Protein 4ESY (pdb70)

CATH classification: 3.10.580.10

Organism: Sphaerobacter thermophilus (strain ATCC 49802 / DSM 20745 / KCCM 41009 / NCIMB 13125 / S 6022) (NCBI:txid479434)

B-factor: mean 36.85, std 15.47, range [14.6, 132.2]

Sequence (319 aa):
RVAEQARRRAIARRAIRQVPIRDILTSPVVTVREDDTLDDAVAKKTLEHQIGCAPVVDQQNGHLVGIITESDFLRGSIPFWIYEASEEILSRAIPAPEVEHLFETGRKLTASSSAVTQPVVTAAPEDSVGSIADQQRRHGIHRIPVVQDGVPVGIVTRRDLLKLLLLERVAEQARRRAIARRAIRQVPIRDILTSPVVTVREDDTLDDAVAKTLEHQIGAPVVDQQNGHLVGIITESDFLRGSIPFWIYEASEEILSRAIPAPEVEHLFEETGRKKLTASSAVTQQPVVTAAPEDSVGSIADQQRRHGIHRIPVVQDGVPVGIVTRRDLLKLLLLE

Nearest PDB structures (foldseek):
  4esy-assembly1_B  TM=1.004E+00  e=4.180E-31  Sphaerobacter thermophilus DSM 20745
  4noc-assembly2_C-2  TM=7.364E-01  e=3.462E-08  Kribbella flavida DSM 17836
  4noc-assembly1_A  TM=7.375E-01  e=2.851E-08  Kribbella flavida DSM 17836
  4noc-assembly3_D-3  TM=7.021E-01  e=3.329E-07  Kribbella flavida DSM 17836
  4noc-assembly1_B  TM=7.002E-01  e=4.146E-06  Kribbella flavida DSM 17836

Radius of gyration: 21.39 Å; Cα contacts (8 Å, |Δi|>4): 520; chains: 2; bounding box: 60×55×55 Å

InterPro domains:
  IPR000644 CBS domain [PF00571] (315-367)
  IPR000644 CBS domain [PF00571] (403-456)
  IPR000644 CBS domain [PS51371] (319-379)
  IPR000644 CBS domain [PS51371] (406-462)
  IPR000644 CBS domain [SM00116] (322-370)
  IPR000644 CBS domain [SM00116] (409-456)
  IPR006015 Universal stress protein A family [PR01438] (154-172)
  IPR006015 Universal stress protein A family [PR01438] (243-255)
  IPR006015 Universal stress protein A family [PR01438] (261-283)
  IPR006016 UspA [PF00582] (14-145)
  IPR006016 UspA [PF00582] (157-283)
  IPR014729 Rossmann-like alpha/beta/alpha sandwich fold [G3DSA:3.40.50.620] (1-145)
  IPR014729 Rossmann-like alpha/beta/alpha sandwich fold [G3DSA:3.40.50.620] (155-294)
  IPR046342 CBS domain superfamily [G3DSA:3.10.580.10] (296-465)
  IPR046342 CBS domain superfamily [SSF54631] (302-457)
  IPR051257 Diverse Function CBS-Domain-Containing Protein [PTHR43080] (266-455)

Solvent-accessible surface area: 16596 Å² total

Foldseek 3Di:
DVVVVVVVVVLLVVQQAAFQLVLLPDFADAAEQAAFLLVVLVSVVVPDFKHFYDYPVAFGDAIDGQVLLCVLPARSCCSVCVVVCCVVDPDVVSVVSVVSSRVHGNNSGGHAPAAAERRRGLNVVLCCLVVPDFWHFYDDPRHTGDIDGPVSSVVRDDRD/DVVVVVVVVVLLVVQQAAFQLVLLPDFADAAEQAAFLLVVLVSVVVPDQHFYAYPVAFGDFDDGQVLLCVLPARSCCSVCVPVCCVVDPPVVSVVSVVSRRPHGNNSGGHAPDAAERRHGLNVVLVCLVVPDFKHFYDDPRHTGDIQGPVSSVVRDDRD

Structure (mmCIF, N/CA/C/O backbone):
data_4ESY
#
_entry.id   4ESY
#
_cell.length_a   51.090
_cell.length_b   74.118
_cell.length_c   50.981
_cell.angle_alpha   90.00
_cell.angle_beta   99.13
_cell.angle_gamma   90.00
#
_symmetry.space_group_name_H-M   'P 1 21 1'
#
loop_
_entity.id
_entity.type
_entity.pdbx_description
1 polymer 'CBS domain containing membrane protein'
2 polymer 'CBS domain containing membrane protein'
3 non-polymer 1,2-ETHANEDIOL
4 non-polymer 'CHLORIDE ION'
5 water water
#
loop_
_atom_site.group_PDB
_atom_site.id
_atom_site.type_symbol
_atom_site.label_atom_id
_atom_site.label_alt_id
_atom_site.label_comp_id
_atom_site.label_asym_id
_atom_site.label_entity_id
_atom_site.label_seq_id
_atom_site.pdbx_PDB_ins_code
_atom_site.Cartn_x
_atom_site.Cartn_y
_atom_site.Cartn_z
_atom_site.occupancy
_atom_site.B_iso_or_equiv
_atom_site.auth_seq_id
_atom_site.auth_comp_id
_atom_site.auth_asym_id
_atom_site.auth_atom_id
_atom_site.pdbx_PDB_model_num
ATOM 1 N N . ARG A 1 1 ? 31.569 52.692 12.852 1.00 98.45 296 ARG A N 1
ATOM 2 C CA . ARG A 1 1 ? 30.141 52.794 13.130 1.00 95.65 296 ARG A CA 1
ATOM 3 C C . ARG A 1 1 ? 29.488 51.421 13.119 1.00 89.38 296 ARG A C 1
ATOM 4 O O . ARG A 1 1 ? 28.667 51.101 13.985 1.00 84.11 296 ARG A O 1
ATOM 12 N N . VAL A 1 2 ? 29.844 50.620 12.118 1.00 89.39 297 VAL A N 1
ATOM 13 C CA . VAL A 1 2 ? 29.295 49.270 11.988 1.00 83.57 297 VAL A CA 1
ATOM 14 C C . VAL A 1 2 ? 29.822 48.373 13.113 1.00 77.23 297 VAL A C 1
ATOM 15 O O . VAL A 1 2 ? 29.065 47.587 13.708 1.00 72.88 297 VAL A O 1
ATOM 19 N N . ALA A 1 3 ? 31.117 48.521 13.407 1.00 75.74 298 ALA A N 1
ATOM 20 C CA . ALA A 1 3 ? 31.807 47.715 14.405 1.00 69.77 298 ALA A CA 1
ATOM 21 C C . ALA A 1 3 ? 31.278 48.059 15.786 1.00 64.02 298 ALA A C 1
ATOM 22 O O . ALA A 1 3 ? 31.107 47.174 16.635 1.00 57.74 298 ALA A O 1
ATOM 24 N N . GLU A 1 4 ? 31.020 49.350 16.002 1.00 64.49 299 GLU A N 1
ATOM 25 C CA . GLU A 1 4 ? 30.410 49.785 17.244 1.00 63.94 299 GLU A CA 1
ATOM 26 C C . GLU A 1 4 ? 29.064 49.104 17.453 1.00 58.67 299 GLU A C 1
ATOM 27 O O . GLU A 1 4 ? 28.764 48.658 18.558 1.00 54.64 299 GLU A O 1
ATOM 33 N N . GLN A 1 5 ? 28.263 49.017 16.393 1.00 59.87 300 GLN A N 1
ATOM 34 C CA . GLN A 1 5 ? 26.990 48.290 16.461 1.00 59.17 300 GLN A CA 1
ATOM 35 C C . GLN A 1 5 ? 27.133 46.797 16.764 1.00 50.55 300 GLN A C 1
ATOM 36 O O . GLN A 1 5 ? 26.388 46.258 17.581 1.00 46.37 300 GLN A O 1
ATOM 42 N N . ALA A 1 6 ? 28.074 46.138 16.098 1.00 46.73 301 ALA A N 1
ATOM 43 C CA . ALA A 1 6 ? 28.342 44.741 16.402 1.00 42.23 301 ALA A CA 1
ATOM 44 C C . ALA A 1 6 ? 28.739 44.576 17.863 1.00 38.64 301 ALA A C 1
ATOM 45 O O . ALA A 1 6 ? 28.361 43.618 18.518 1.00 35.48 301 ALA A O 1
ATOM 47 N N . ARG A 1 7 ? 29.504 45.534 18.361 1.00 39.62 302 ARG A N 1
ATOM 48 C CA . ARG A 1 7 ? 29.972 45.530 19.732 1.00 41.00 302 ARG A CA 1
ATOM 49 C C . ARG A 1 7 ? 28.785 45.628 20.707 1.00 37.66 302 ARG A C 1
ATOM 50 O O . ARG A 1 7 ? 28.702 44.884 21.696 1.00 33.24 302 ARG A O 1
ATOM 58 N N . ARG A 1 8 ? 27.859 46.529 20.391 1.00 38.85 303 ARG A N 1
ATOM 59 C CA . ARG A 1 8 ? 26.673 46.776 21.208 1.00 39.48 303 ARG A CA 1
ATOM 60 C C . ARG A 1 8 ? 25.711 45.585 21.171 1.00 36.45 303 ARG A C 1
ATOM 61 O O . ARG A 1 8 ? 25.063 45.247 22.168 1.00 32.79 303 ARG A O 1
ATOM 69 N N . ARG A 1 9 ? 25.643 44.958 20.006 1.00 36.36 304 ARG A N 1
ATOM 70 C CA . ARG A 1 9 ? 24.774 43.823 19.799 1.00 35.42 304 ARG A CA 1
ATOM 71 C C . ARG A 1 9 ? 25.238 42.668 20.682 1.00 34.91 304 ARG A C 1
ATOM 72 O O . ARG A 1 9 ? 24.420 42.027 21.361 1.00 33.38 304 ARG A O 1
ATOM 80 N N . ALA A 1 10 ? 26.545 42.404 20.684 1.00 33.55 305 ALA A N 1
ATOM 81 C CA . ALA A 1 10 ? 27.076 41.297 21.483 1.00 31.96 305 ALA A CA 1
ATOM 82 C C . ALA A 1 10 ? 26.884 41.511 22.995 1.00 29.82 305 ALA A C 1
ATOM 83 O O . ALA A 1 10 ? 26.509 40.583 23.711 1.00 28.14 305 ALA A O 1
ATOM 85 N N . ILE A 1 11 ? 27.123 42.728 23.483 1.00 29.29 306 ILE A N 1
ATOM 86 C CA . ILE A 1 11 ? 26.846 43.052 24.885 1.00 27.17 306 ILE A CA 1
ATOM 87 C C . ILE A 1 11 ? 25.363 42.833 25.227 1.00 27.62 306 ILE A C 1
ATOM 88 O O . ILE A 1 11 ? 25.041 42.209 26.223 1.00 25.32 306 ILE A O 1
ATOM 93 N N . ALA A 1 12 ? 24.458 43.333 24.389 1.00 28.61 307 ALA A N 1
ATOM 94 C CA . ALA A 1 12 ? 23.027 43.168 24.652 1.00 26.76 307 ALA A CA 1
ATOM 95 C C . ALA A 1 12 ? 22.629 41.698 24.714 1.00 25.58 307 ALA A C 1
ATOM 96 O O . ALA A 1 12 ? 21.844 41.302 25.584 1.00 24.36 307 ALA A O 1
ATOM 98 N N A ARG A 1 13 ? 23.164 40.890 23.804 0.55 25.24 308 ARG A N 1
ATOM 99 N N B ARG A 1 13 ? 23.171 40.887 23.807 0.45 25.26 308 ARG A N 1
ATOM 100 C CA A ARG A 1 13 ? 22.851 39.465 23.810 0.55 24.97 308 ARG A CA 1
ATOM 101 C CA B ARG A 1 13 ? 22.848 39.461 23.803 0.45 24.76 308 ARG A CA 1
ATOM 102 C C A ARG A 1 13 ? 23.386 38.755 25.047 0.55 24.16 308 ARG A C 1
ATOM 103 C C B ARG A 1 13 ? 23.392 38.741 25.037 0.45 24.18 308 ARG A C 1
ATOM 104 O O A ARG A 1 13 ? 22.700 37.925 25.635 0.55 23.75 308 ARG A O 1
ATOM 105 O O B ARG A 1 13 ? 22.713 37.899 25.618 0.45 23.74 308 ARG A O 1
ATOM 120 N N . ALA A 1 14 ? 24.619 39.069 25.415 1.00 25.53 309 ALA A N 1
ATOM 121 C CA . ALA A 1 14 ? 25.235 38.554 26.632 1.00 27.81 309 ALA A CA 1
ATOM 122 C C . ALA A 1 14 ? 24.399 38.873 27.872 1.00 27.23 309 ALA A C 1
ATOM 123 O O . ALA A 1 14 ? 24.207 38.040 28.771 1.00 25.58 309 ALA A O 1
ATOM 125 N N . ILE A 1 15 ? 23.884 40.090 27.908 1.00 26.59 310 ILE A N 1
ATOM 126 C CA . ILE A 1 15 ? 23.111 40.515 29.060 1.00 24.48 310 ILE A CA 1
ATOM 127 C C . ILE A 1 15 ? 21.799 39.744 29.136 1.00 23.90 310 ILE A C 1
ATOM 128 O O . ILE A 1 15 ? 21.413 39.353 30.211 1.00 24.10 310 ILE A O 1
ATOM 133 N N . ARG A 1 16 ? 21.148 39.467 27.999 1.00 24.87 311 ARG A N 1
ATOM 134 C CA . ARG A 1 16 ? 19.918 38.684 28.041 1.00 26.63 311 ARG A CA 1
ATOM 135 C C . ARG A 1 16 ? 20.153 37.239 28.518 1.00 27.44 311 ARG A C 1
ATOM 136 O O . ARG A 1 16 ? 19.213 36.589 28.991 1.00 29.32 311 ARG A O 1
ATOM 144 N N . GLN A 1 17 ? 21.382 36.734 28.392 1.00 30.21 312 GLN A N 1
ATOM 145 C CA . GLN A 1 17 ? 21.637 35.346 28.786 1.00 30.46 312 GLN A CA 1
ATOM 146 C C . GLN A 1 17 ? 22.067 35.199 30.228 1.00 28.42 312 GLN A C 1
ATOM 147 O O . GLN A 1 17 ? 22.294 34.102 30.683 1.00 28.43 312 GLN A O 1
ATOM 153 N N . VAL A 1 18 ? 22.178 36.305 30.951 1.00 28.29 313 VAL A N 1
ATOM 154 C CA . VAL A 1 18 ? 22.522 36.232 32.372 1.00 27.78 313 VAL A CA 1
ATOM 155 C C . VAL A 1 18 ? 21.398 35.512 33.152 1.00 25.93 313 VAL A C 1
ATOM 156 O O . VAL A 1 18 ? 20.215 35.816 32.977 1.00 26.01 313 VAL A O 1
ATOM 160 N N . PRO A 1 19 ? 21.757 34.526 33.976 1.00 26.30 314 PRO A N 1
ATOM 161 C CA . PRO A 1 19 ? 20.677 33.874 34.719 1.00 26.85 314 PRO A CA 1
ATOM 162 C C . PRO A 1 19 ? 20.149 34.783 35.830 1.00 26.52 314 PRO A C 1
ATOM 163 O O . PRO A 1 19 ? 20.899 35.542 36.463 1.00 27.07 314 PRO A O 1
ATOM 167 N N . ILE A 1 20 ? 18.847 34.713 36.051 1.00 30.03 315 ILE A N 1
ATOM 168 C CA . ILE A 1 20 ? 18.201 35.511 37.096 1.00 31.78 315 ILE A CA 1
ATOM 169 C C . ILE A 1 20 ? 18.898 35.451 38.441 1.00 28.50 315 ILE A C 1
ATOM 170 O O . ILE A 1 20 ? 19.079 36.474 39.101 1.00 28.84 315 ILE A O 1
ATOM 175 N N . ARG A 1 21 ? 19.292 34.265 38.860 1.00 25.89 316 ARG A N 1
ATOM 176 C CA . ARG A 1 21 ? 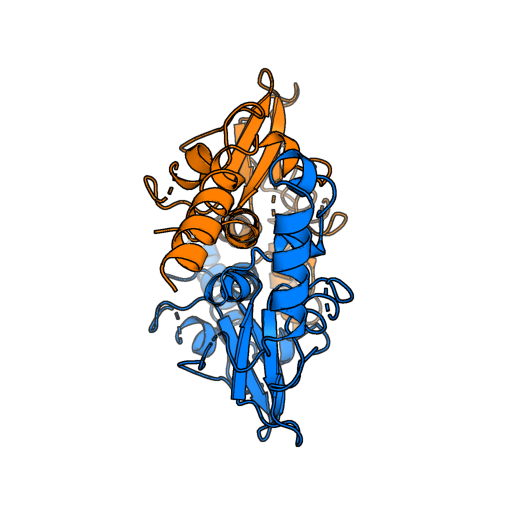19.933 34.151 40.169 1.00 30.14 316 ARG A CA 1
ATOM 177 C C . ARG A 1 21 ? 21.118 35.113 40.344 1.00 29.84 316 ARG A C 1
ATOM 178 O O . ARG A 1 21 ? 21.396 35.567 41.462 1.00 30.13 316 ARG A O 1
ATOM 186 N N . ASP A 1 22 ? 21.795 35.458 39.245 1.00 26.95 317 ASP A N 1
ATOM 187 C CA . ASP A 1 22 ? 22.921 36.409 39.320 1.00 30.96 317 ASP A CA 1
ATOM 188 C C . ASP A 1 22 ? 22.489 37.841 39.678 1.00 29.12 317 ASP A C 1
ATOM 189 O O . ASP A 1 22 ? 23.280 38.630 40.171 1.00 28.72 317 ASP A O 1
ATOM 194 N N . ILE A 1 23 ? 21.239 38.197 39.404 1.00 27.78 318 ILE A N 1
ATOM 195 C CA . ILE A 1 23 ? 20.814 39.540 39.727 1.00 30.42 318 ILE A CA 1
ATOM 196 C C . ILE A 1 23 ? 20.092 39.622 41.072 1.00 30.90 318 ILE A C 1
ATOM 197 O O . ILE A 1 23 ? 19.790 40.724 41.550 1.00 31.49 318 ILE A O 1
ATOM 202 N N . LEU A 1 24 ? 19.859 38.470 41.696 1.00 29.68 319 LEU A N 1
ATOM 203 C CA . LEU A 1 24 ? 19.266 38.455 43.051 1.00 35.28 319 LEU A CA 1
ATOM 204 C C . LEU A 1 24 ? 20.336 38.662 44.100 1.00 40.53 319 LEU A C 1
ATOM 205 O O . LEU A 1 24 ? 20.788 37.700 44.719 1.00 45.58 319 LEU A O 1
ATOM 210 N N . THR A 1 25 ? 20.752 39.905 44.290 1.00 41.99 320 THR A N 1
ATOM 211 C CA . THR A 1 25 ? 21.903 40.206 45.142 1.00 47.58 320 THR A CA 1
ATOM 212 C C . THR A 1 25 ? 21.491 40.727 46.519 1.00 49.61 320 THR A C 1
ATOM 213 O O . THR A 1 25 ? 22.342 41.098 47.336 1.00 50.60 320 THR A O 1
ATOM 217 N N . SER A 1 26 ? 20.187 40.774 46.767 1.00 48.38 321 SER A N 1
ATOM 218 C CA . SER A 1 26 ? 19.718 41.070 48.106 1.00 51.86 321 SER A CA 1
ATOM 219 C C . SER A 1 26 ? 19.111 39.811 48.712 1.00 46.97 321 SER A C 1
ATOM 220 O O . SER A 1 26 ? 18.605 38.946 47.980 1.00 43.43 321 SER A O 1
ATOM 223 N N . PRO A 1 27 ? 19.172 39.708 50.056 1.00 43.72 322 PRO A N 1
ATOM 224 C CA . PRO A 1 27 ? 18.564 38.637 50.848 1.00 40.79 322 PRO A CA 1
ATOM 225 C C . PRO A 1 27 ? 17.038 38.732 50.780 1.00 36.68 322 PRO A C 1
ATOM 226 O O . PRO A 1 27 ? 16.491 39.826 50.757 1.00 33.90 322 PRO A O 1
ATOM 230 N N . VAL A 1 28 ? 16.342 37.607 50.723 1.00 34.54 323 VAL A N 1
ATOM 231 C CA . VAL A 1 28 ? 14.914 37.722 50.533 1.00 30.23 323 VAL A CA 1
ATOM 232 C C . VAL A 1 28 ? 14.262 37.910 51.909 1.00 28.44 323 VAL A C 1
ATOM 233 O O . VAL A 1 28 ? 14.635 37.265 52.888 1.00 29.81 323 VAL A O 1
ATOM 237 N N . VAL A 1 29 ? 13.332 38.840 51.988 1.00 23.74 324 VAL A N 1
ATOM 238 C CA . VAL A 1 29 ? 12.584 39.052 53.204 1.00 26.00 324 VAL A CA 1
ATOM 239 C C . VAL A 1 29 ? 11.120 38.757 52.897 1.00 25.28 324 VAL A C 1
ATOM 240 O O . VAL A 1 29 ? 10.545 39.373 52.016 1.00 29.68 324 VAL A O 1
ATOM 244 N N . THR A 1 30 ? 10.522 37.814 53.595 1.00 22.92 325 THR A N 1
ATOM 245 C CA . THR A 1 30 ? 9.118 37.513 53.349 1.00 24.66 325 THR A CA 1
ATOM 246 C C . THR A 1 30 ? 8.249 37.898 54.561 1.00 26.98 325 THR A C 1
ATOM 247 O O . THR A 1 30 ? 8.776 38.169 55.644 1.00 26.17 325 THR A O 1
ATOM 251 N N . VAL A 1 31 ? 6.929 37.933 54.359 1.00 20.14 326 VAL A N 1
ATOM 252 C CA . VAL A 1 31 ? 5.985 38.081 55.442 1.00 20.15 326 VAL A CA 1
ATOM 253 C C . VAL A 1 31 ? 4.969 36.936 55.378 1.00 21.64 326 VAL A C 1
ATOM 254 O O . VAL A 1 31 ? 4.784 36.322 54.303 1.00 20.13 326 VAL A O 1
ATOM 258 N N . ARG A 1 32 ? 4.330 36.633 56.517 1.00 20.16 327 ARG A N 1
ATOM 259 C CA . ARG A 1 32 ? 3.331 35.568 56.579 1.00 20.50 327 ARG A CA 1
ATOM 260 C C . ARG A 1 32 ? 1.974 36.137 56.217 1.00 21.73 327 ARG A C 1
ATOM 261 O O . ARG A 1 32 ? 1.661 37.284 56.571 1.00 22.58 327 ARG A O 1
ATOM 269 N N . GLU A 1 33 ? 1.139 35.332 55.554 1.00 21.31 328 GLU A N 1
ATOM 270 C CA . GLU A 1 33 ? -0.202 35.784 55.183 1.00 22.98 328 GLU A CA 1
ATOM 271 C C . GLU A 1 33 ? -1.034 36.201 56.389 1.00 24.92 328 GLU A C 1
ATOM 272 O O . GLU A 1 33 ? -1.904 37.055 56.266 1.00 22.57 328 GLU A O 1
ATOM 278 N N . ASP A 1 34 ? -0.751 35.617 57.548 1.00 23.18 329 ASP A N 1
ATOM 279 C CA . ASP A 1 34 ? -1.452 36.006 58.777 1.00 26.42 329 ASP A CA 1
ATOM 280 C C . ASP A 1 34 ? -0.828 37.165 59.549 1.00 25.71 329 ASP A C 1
ATOM 281 O O . ASP A 1 34 ? -1.336 37.509 60.597 1.00 25.79 329 ASP A O 1
ATOM 286 N N . ASP A 1 35 ? 0.270 37.753 59.076 1.00 25.57 330 ASP A N 1
ATOM 287 C CA . ASP A 1 35 ? 0.881 38.884 59.790 1.00 20.78 330 ASP A CA 1
ATOM 288 C C . ASP A 1 35 ? -0.089 40.046 59.687 1.00 22.42 330 ASP A C 1
ATOM 289 O O . ASP A 1 35 ? -0.686 40.250 58.629 1.00 22.25 330 ASP A O 1
ATOM 294 N N . THR A 1 36 ? -0.216 40.830 60.754 1.00 21.80 331 THR A N 1
ATOM 295 C CA . THR A 1 36 ? -1.054 42.032 60.701 1.00 22.84 331 THR A CA 1
ATOM 296 C C . THR A 1 36 ? -0.337 43.111 59.880 1.00 23.60 331 THR A C 1
ATOM 297 O O . THR A 1 36 ? 0.891 43.075 59.721 1.00 23.30 331 THR A O 1
ATOM 301 N N . LEU A 1 37 ? -1.090 44.063 59.341 1.00 22.60 332 LEU A N 1
ATOM 302 C CA . LEU A 1 37 ? -0.502 45.058 58.427 1.00 23.33 332 LEU A CA 1
ATOM 303 C C . LEU A 1 37 ? 0.499 45.885 59.190 1.00 26.46 332 LEU A C 1
ATOM 304 O O . LEU A 1 37 ? 1.467 46.378 58.649 1.00 24.99 332 LEU A O 1
ATOM 309 N N A ASP A 1 38 ? 0.250 46.023 60.482 0.60 27.98 333 ASP A N 1
ATOM 310 N N B ASP A 1 38 ? 0.265 46.005 60.486 0.40 27.90 333 ASP A N 1
ATOM 311 C CA A ASP A 1 38 ? 1.155 46.728 61.365 0.60 28.35 333 ASP A CA 1
ATOM 312 C CA B ASP A 1 38 ? 1.155 46.739 61.363 0.40 28.60 333 ASP A CA 1
ATOM 313 C C A ASP A 1 38 ? 2.537 46.050 61.334 0.60 26.98 333 ASP A C 1
ATOM 314 C C B ASP A 1 38 ? 2.538 46.058 61.461 0.40 26.80 333 ASP A C 1
ATOM 315 O O A ASP A 1 38 ? 3.573 46.715 61.122 0.60 26.77 333 ASP A O 1
ATOM 316 O O B ASP A 1 38 ? 3.580 46.733 61.450 0.40 27.08 333 ASP A O 1
ATOM 325 N N . ALA A 1 39 ? 2.543 44.724 61.500 1.00 23.27 334 ALA A N 1
ATOM 326 C CA . ALA A 1 39 ? 3.774 43.945 61.488 1.00 22.50 334 ALA A CA 1
ATOM 327 C C . ALA A 1 39 ? 4.468 43.985 60.112 1.00 21.23 334 ALA A C 1
ATOM 328 O O . ALA A 1 39 ? 5.693 44.056 60.012 1.00 19.43 334 ALA A O 1
ATOM 330 N N . VAL A 1 40 ? 3.682 43.882 59.063 1.00 20.14 335 VAL A N 1
ATOM 331 C CA . VAL A 1 40 ? 4.236 43.972 57.718 1.00 19.88 335 VAL A CA 1
ATOM 332 C C . VAL A 1 40 ? 4.970 45.341 57.531 1.00 19.92 335 VAL A C 1
ATOM 333 O O . VAL A 1 40 ? 6.082 45.378 57.014 1.00 22.42 335 VAL A O 1
ATOM 337 N N . ALA A 1 41 ? 4.323 46.431 57.921 1.00 20.97 336 ALA A N 1
ATOM 338 C CA . ALA A 1 41 ? 4.928 47.766 57.770 1.00 25.55 336 ALA A CA 1
ATOM 339 C C . ALA A 1 41 ? 6.245 47.847 58.531 1.00 25.75 336 ALA A C 1
ATOM 340 O O . ALA A 1 41 ? 7.212 48.356 58.014 1.00 23.61 336 ALA A O 1
ATOM 342 N N A LYS A 1 42 ? 6.259 47.308 59.743 0.44 26.40 337 LYS A N 1
ATOM 343 N N B LYS A 1 42 ? 6.263 47.335 59.760 0.56 26.38 337 LYS A N 1
ATOM 344 C CA A LYS A 1 42 ? 7.452 47.290 60.574 0.44 27.88 337 LYS A CA 1
ATOM 345 C CA B LYS A 1 42 ? 7.476 47.282 60.566 0.56 27.93 337 LYS A CA 1
ATOM 346 C C A LYS A 1 42 ? 8.575 46.507 59.895 0.44 27.20 337 LYS A C 1
ATOM 347 C C B LYS A 1 42 ? 8.580 46.523 59.852 0.56 27.23 337 LYS A C 1
ATOM 348 O O A LYS A 1 42 ? 9.725 46.934 59.898 0.44 28.41 337 LYS A O 1
ATOM 349 O O B LYS A 1 42 ? 9.721 46.975 59.797 0.56 28.45 337 LYS A O 1
ATOM 360 N N . THR A 1 43 ? 8.226 45.367 59.304 1.00 25.68 338 THR A N 1
ATOM 361 C CA . THR A 1 43 ? 9.181 44.527 58.591 1.00 24.06 338 THR A CA 1
ATOM 362 C C . THR A 1 43 ? 9.730 45.267 57.368 1.00 23.95 338 THR A C 1
ATOM 363 O O . THR A 1 43 ? 10.955 45.327 57.155 1.00 24.27 338 THR A O 1
ATOM 375 N N . LEU A 1 45 ? 9.762 48.551 56.702 1.00 26.66 340 LEU A N 1
ATOM 376 C CA . LEU A 1 45 ? 10.524 49.717 57.092 1.00 30.71 340 LEU A CA 1
ATOM 377 C C . LEU A 1 45 ? 11.875 49.313 57.673 1.00 36.15 340 LEU A C 1
ATOM 378 O O . LEU A 1 45 ? 12.885 49.938 57.362 1.00 38.85 340 LEU A O 1
ATOM 383 N N . GLU A 1 46 ? 11.893 48.256 58.483 1.00 36.37 341 GLU A N 1
ATOM 384 C CA . GLU A 1 46 ? 13.133 47.773 59.108 1.00 43.59 341 GLU A CA 1
ATOM 385 C C . GLU A 1 46 ? 14.145 47.248 58.095 1.00 41.02 341 GLU A C 1
ATOM 386 O O . GLU A 1 46 ? 15.350 47.385 58.294 1.00 43.02 341 GLU A O 1
ATOM 392 N N . HIS A 1 47 ? 13.668 46.661 57.003 1.00 35.82 342 HIS A N 1
ATOM 393 C CA . HIS A 1 47 ? 14.577 46.189 55.952 1.00 36.20 342 HIS A CA 1
ATOM 394 C C . HIS A 1 47 ? 14.686 47.108 54.747 1.00 36.00 342 HIS A C 1
ATOM 395 O O . HIS A 1 47 ? 15.337 46.778 53.765 1.00 33.42 342 HIS A O 1
ATOM 402 N N . GLN A 1 48 ? 14.023 48.252 54.825 1.00 33.46 343 GLN A N 1
ATOM 403 C CA . GLN A 1 48 ? 13.996 49.221 53.737 1.00 35.19 343 GLN A CA 1
ATOM 404 C C . GLN A 1 48 ? 13.523 48.675 52.395 1.00 34.15 343 GLN A C 1
ATOM 405 O O . GLN A 1 48 ? 14.135 48.952 51.376 1.00 35.37 343 GLN A O 1
ATOM 411 N N . ILE A 1 49 ? 12.410 47.945 52.386 1.00 32.30 344 ILE A N 1
ATOM 412 C CA . ILE A 1 49 ? 11.874 47.413 51.138 1.00 34.19 344 ILE A CA 1
ATOM 413 C C . ILE A 1 49 ? 10.430 47.864 50.964 1.00 32.42 344 ILE A C 1
ATOM 414 O O . ILE A 1 49 ? 9.740 48.119 51.946 1.00 34.79 344 ILE A O 1
ATOM 419 N N . GLY A 1 50 ? 9.980 47.941 49.717 1.00 29.49 345 GLY A N 1
ATOM 420 C CA . GLY A 1 50 ? 8.648 48.408 49.396 1.00 28.99 345 GLY A CA 1
ATOM 421 C C . GLY A 1 50 ? 7.706 47.296 48.938 1.00 28.08 345 GLY A C 1
ATOM 422 O O . GLY A 1 50 ? 6.519 47.548 48.757 1.00 26.44 345 GLY A O 1
ATOM 423 N N . CYS A 1 51 ? 8.230 46.077 48.756 1.00 23.61 346 CYS A N 1
ATOM 424 C CA . CYS A 1 51 ? 7.378 44.931 48.445 1.00 24.34 346 CYS A CA 1
ATOM 425 C C . CYS A 1 51 ? 7.980 43.670 49.063 1.00 25.19 346 CYS A C 1
ATOM 426 O O . CYS A 1 51 ? 9.168 43.649 49.378 1.00 24.71 346 CYS A O 1
ATOM 429 N N . ALA A 1 52 ? 7.166 42.639 49.248 1.00 21.93 347 ALA A N 1
ATOM 430 C CA . ALA A 1 52 ? 7.660 41.388 49.820 1.00 21.89 347 ALA A CA 1
ATOM 431 C C . ALA A 1 52 ? 6.774 40.224 49.388 1.00 22.05 347 ALA A C 1
ATOM 432 O O . ALA A 1 52 ? 5.574 40.391 49.200 1.00 20.79 347 ALA A O 1
ATOM 434 N N . PRO A 1 53 ? 7.375 39.041 49.251 1.00 21.46 348 PRO A N 1
ATOM 435 C CA . PRO A 1 53 ? 6.566 37.838 49.019 1.00 18.45 348 PRO A CA 1
ATOM 436 C C . PRO A 1 53 ? 5.778 37.567 50.287 1.00 19.74 348 PRO A C 1
ATOM 437 O O . PRO A 1 53 ? 6.301 37.807 51.382 1.00 19.28 348 PRO A O 1
ATOM 441 N N . VAL A 1 54 ? 4.539 37.101 50.134 1.00 17.30 349 VAL A N 1
ATOM 442 C CA . VAL A 1 54 ? 3.732 36.635 51.232 1.00 17.31 349 VAL A CA 1
ATOM 443 C C . VAL A 1 54 ? 3.736 35.080 51.202 1.00 18.87 349 VAL A C 1
ATOM 444 O O . VAL A 1 54 ? 3.514 34.476 50.145 1.00 21.28 349 VAL A O 1
ATOM 448 N N . VAL A 1 55 ? 4.046 34.437 52.323 1.00 17.02 350 VAL A N 1
ATOM 449 C CA . VAL A 1 55 ? 4.088 32.975 52.335 1.00 23.57 350 VAL A CA 1
ATOM 450 C C . VAL A 1 55 ? 3.076 32.429 53.341 1.00 24.62 350 VAL A C 1
ATOM 451 O O . VAL A 1 55 ? 2.641 33.164 54.242 1.00 21.09 350 VAL A O 1
ATOM 455 N N . ASP A 1 56 ? 2.671 31.171 53.160 1.00 20.57 351 ASP A N 1
ATOM 456 C CA . ASP A 1 56 ? 1.916 30.481 54.185 1.00 22.21 351 ASP A CA 1
ATOM 457 C C . ASP A 1 56 ? 2.815 30.017 55.357 1.00 25.26 351 ASP A C 1
ATOM 458 O O . ASP A 1 56 ? 4.048 30.279 55.376 1.00 20.60 351 ASP A O 1
ATOM 463 N N A GLN A 1 57 ? 2.219 29.343 56.333 0.56 27.50 352 GLN A N 1
ATOM 464 N N B GLN A 1 57 ? 2.200 29.300 56.296 0.44 27.61 352 GLN A N 1
ATOM 465 C CA A GLN A 1 57 ? 2.983 28.969 57.524 0.56 29.39 352 GLN A CA 1
ATOM 466 C CA B GLN A 1 57 ? 2.863 28.877 57.531 0.44 29.59 352 GLN A CA 1
ATOM 467 C C A GLN A 1 57 ? 4.173 28.064 57.196 0.56 28.77 352 GLN A C 1
ATOM 468 C C B GLN A 1 57 ? 4.019 27.901 57.306 0.44 29.28 352 GLN A C 1
ATOM 469 O O A GLN A 1 57 ? 5.194 28.106 57.873 0.56 31.08 352 GLN A O 1
ATOM 470 O O B GLN A 1 57 ? 4.839 27.695 58.197 0.44 31.06 352 GLN A O 1
ATOM 481 N N . ASN A 1 58 ? 4.070 27.291 56.129 1.00 26.45 353 ASN A N 1
ATOM 482 C CA . ASN A 1 58 ? 5.174 26.401 55.765 1.00 28.49 353 ASN A CA 1
ATOM 483 C C . ASN A 1 58 ? 6.131 26.969 54.700 1.00 26.20 353 ASN A C 1
ATOM 484 O O . ASN A 1 58 ? 6.958 26.258 54.151 1.00 27.65 353 ASN A O 1
ATOM 489 N N . GLY A 1 59 ? 6.010 28.257 54.418 1.00 22.94 354 GLY A N 1
ATOM 490 C CA . GLY A 1 59 ? 7.004 28.917 53.596 1.00 24.29 354 GLY A CA 1
ATOM 491 C C . GLY A 1 59 ? 6.715 28.943 52.108 1.00 24.87 354 GLY A C 1
ATOM 492 O O . GLY A 1 59 ? 7.535 29.412 51.355 1.00 23.36 354 GLY A O 1
ATOM 493 N N . HIS A 1 60 ? 5.556 28.463 51.674 1.00 20.92 355 HIS A N 1
ATOM 494 C CA . HIS A 1 60 ? 5.225 28.515 50.252 1.00 25.29 355 HIS A CA 1
ATOM 495 C C . HIS A 1 60 ? 4.639 29.857 49.869 1.00 24.52 355 HIS A C 1
ATOM 496 O O . HIS A 1 60 ? 3.862 30.426 50.627 1.00 24.78 355 HIS A O 1
ATOM 503 N N . LEU A 1 61 ? 4.946 30.312 48.665 1.00 21.03 356 LEU A N 1
ATOM 504 C CA . LEU A 1 61 ? 4.480 31.612 48.176 1.00 21.60 356 LEU A CA 1
ATOM 505 C C . LEU A 1 61 ? 2.962 31.609 48.003 1.00 21.01 356 LEU A C 1
ATOM 506 O O . LEU A 1 61 ? 2.424 30.696 47.417 1.00 20.69 356 LEU A O 1
ATOM 511 N N . VAL A 1 62 ? 2.267 32.613 48.514 1.00 19.02 357 VAL A N 1
ATOM 512 C CA . VAL A 1 62 ? 0.842 32.665 48.271 1.00 21.54 357 VAL A CA 1
ATOM 513 C C . VAL A 1 62 ? 0.425 34.010 47.686 1.00 22.18 357 VAL A C 1
ATOM 514 O O . VAL A 1 62 ? -0.676 34.153 47.211 1.00 21.84 357 VAL A O 1
ATOM 518 N N . GLY A 1 63 ? 1.302 35.004 47.735 1.00 20.03 358 GLY A N 1
ATOM 519 C CA . GLY A 1 63 ? 0.942 36.276 47.142 1.00 20.13 358 GLY A CA 1
ATOM 520 C C . GLY A 1 63 ? 2.091 37.264 47.240 1.00 19.79 358 GLY A C 1
ATOM 521 O O . GLY A 1 63 ? 3.190 36.886 47.660 1.00 23.13 358 GLY A O 1
ATOM 522 N N . ILE A 1 64 ? 1.837 38.493 46.818 1.00 21.12 359 ILE A N 1
ATOM 523 C CA . ILE A 1 64 ? 2.804 39.600 46.886 1.00 21.16 359 ILE A CA 1
ATOM 524 C C . ILE A 1 64 ? 2.160 40.769 47.591 1.00 17.12 359 ILE A C 1
ATOM 525 O O . ILE A 1 64 ? 0.971 41.005 47.409 1.00 17.46 359 ILE A O 1
ATOM 530 N N . ILE A 1 65 ? 2.913 41.514 48.383 1.00 16.48 360 ILE A N 1
ATOM 531 C CA . ILE A 1 65 ? 2.305 42.703 48.994 1.00 16.78 360 ILE A CA 1
ATOM 532 C C . ILE A 1 65 ? 3.263 43.883 48.849 1.00 18.87 360 ILE A C 1
ATOM 533 O O . ILE A 1 65 ? 4.478 43.710 48.916 1.00 18.42 360 ILE A O 1
ATOM 538 N N . THR A 1 66 ? 2.705 45.050 48.557 1.00 19.92 361 THR A N 1
ATOM 539 C CA . THR A 1 66 ? 3.486 46.294 48.434 1.00 23.08 361 THR A CA 1
ATOM 540 C C . THR A 1 66 ? 2.896 47.394 49.323 1.00 20.47 361 THR A C 1
ATOM 541 O O . THR A 1 66 ? 1.754 47.266 49.859 1.00 21.21 361 THR A O 1
ATOM 545 N N . GLU A 1 67 ? 3.645 48.487 49.462 1.00 17.82 362 GLU A N 1
ATOM 546 C CA . GLU A 1 67 ? 3.119 49.625 50.223 1.00 21.38 362 GLU A CA 1
ATOM 547 C C . GLU A 1 67 ? 1.755 50.091 49.711 1.00 22.86 362 GLU A C 1
ATOM 548 O O . GLU A 1 67 ? 0.904 50.450 50.503 1.00 23.95 362 GLU A O 1
ATOM 554 N N . SER A 1 68 ? 1.548 50.039 48.399 1.00 23.77 363 SER A N 1
ATOM 555 C CA . SER A 1 68 ? 0.369 50.628 47.817 1.00 27.46 363 SER A CA 1
ATOM 556 C C . SER A 1 68 ? -0.857 49.775 48.156 1.00 26.66 363 SER A C 1
ATOM 557 O O . SER A 1 68 ? -1.983 50.269 48.192 1.00 24.55 363 SER A O 1
ATOM 560 N N . ASP A 1 69 ? -0.605 48.505 48.472 1.00 23.26 364 ASP A N 1
ATOM 561 C CA . ASP A 1 69 ? -1.674 47.590 48.820 1.00 24.74 364 ASP A CA 1
ATOM 562 C C . ASP A 1 69 ? -2.368 47.977 50.108 1.00 23.39 364 ASP A C 1
ATOM 563 O O . ASP A 1 69 ? -3.538 47.643 50.296 1.00 21.79 364 ASP A O 1
ATOM 568 N N . PHE A 1 70 ? -1.655 48.667 50.996 1.00 21.40 365 PHE A N 1
ATOM 569 C CA . PHE A 1 70 ? -2.270 49.113 52.250 1.00 22.77 365 PHE A CA 1
ATOM 570 C C . PHE A 1 70 ? -3.535 49.957 51.948 1.00 25.05 365 PHE A C 1
ATOM 571 O O . PHE A 1 70 ? -4.503 49.943 52.713 1.00 26.07 365 PHE A O 1
ATOM 579 N N . LEU A 1 71 ? -3.549 50.639 50.806 1.00 23.68 366 LEU A N 1
ATOM 580 C CA . LEU A 1 71 ? -4.721 51.489 50.462 1.00 24.61 366 LEU A CA 1
ATOM 581 C C . LEU A 1 71 ? -5.958 50.648 50.193 1.00 26.35 366 LEU A C 1
ATOM 582 O O . LEU A 1 71 ? -7.085 51.128 50.304 1.00 27.86 366 LEU A O 1
ATOM 587 N N . ARG A 1 72 ? -5.753 49.390 49.799 1.00 26.67 367 ARG A N 1
ATOM 588 C CA . ARG A 1 72 ? -6.882 48.467 49.663 1.00 28.69 367 ARG A CA 1
ATOM 589 C C . ARG A 1 72 ? -7.625 48.305 50.974 1.00 32.54 367 ARG A C 1
ATOM 590 O O . ARG A 1 72 ? -8.812 47.993 50.979 1.00 35.35 367 ARG A O 1
ATOM 598 N N . GLY A 1 73 ? -6.918 48.462 52.088 1.00 30.91 368 GLY A N 1
ATOM 599 C CA . GLY A 1 73 ? -7.580 48.451 53.391 1.00 31.58 368 GLY A CA 1
ATOM 600 C C . GLY A 1 73 ? -7.917 49.847 53.909 1.00 27.99 368 GLY A C 1
ATOM 601 O O . GLY A 1 73 ? -8.147 50.037 55.097 1.00 27.62 368 GLY A O 1
ATOM 602 N N . SER A 1 74 ? -7.924 50.825 53.013 1.00 26.71 369 SER A N 1
ATOM 603 C CA . SER A 1 74 ? -8.050 52.237 53.392 1.00 28.71 369 SER A CA 1
ATOM 604 C C . SER A 1 74 ? -7.016 52.723 54.420 1.00 26.44 369 SER A C 1
ATOM 605 O O . SER A 1 74 ? -7.296 53.610 55.202 1.00 25.54 369 SER A O 1
ATOM 608 N N . ILE A 1 75 ? -5.814 52.161 54.405 1.00 25.72 370 ILE A N 1
ATOM 609 C CA . ILE A 1 75 ? -4.738 52.707 55.249 1.00 25.80 370 ILE A CA 1
ATOM 610 C C . ILE A 1 75 ? -3.637 53.294 54.375 1.00 23.15 370 ILE A C 1
ATOM 611 O O . ILE A 1 75 ? -3.166 52.625 53.456 1.00 24.55 370 ILE A O 1
ATOM 616 N N . PRO A 1 76 ? -3.200 54.539 54.658 1.00 24.45 371 PRO A N 1
ATOM 617 C CA . PRO A 1 76 ? -2.090 55.019 53.833 1.00 22.96 371 PRO A CA 1
ATOM 618 C C . PRO A 1 76 ? -0.773 54.512 54.483 1.00 20.57 371 PRO A C 1
ATOM 619 O O . PRO A 1 76 ? -0.555 54.718 55.685 1.00 22.66 371 PRO A O 1
ATOM 623 N N . PHE A 1 77 ? 0.071 53.822 53.723 1.00 20.27 372 PHE A N 1
ATOM 624 C CA . PHE A 1 77 ? 1.312 53.248 54.305 1.00 19.21 372 PHE A CA 1
ATOM 625 C C . PHE A 1 77 ? 2.156 54.323 55.052 1.00 19.56 372 PHE A C 1
ATOM 626 O O . PHE A 1 77 ? 2.839 54.031 56.025 1.00 19.86 372 PHE A O 1
ATOM 634 N N . TRP A 1 78 ? 2.038 55.572 54.619 1.00 19.53 373 TRP A N 1
ATOM 635 C CA . TRP A 1 78 ? 2.832 56.681 55.176 1.00 22.43 373 TRP A CA 1
ATOM 636 C C . TRP A 1 78 ? 2.599 56.898 56.678 1.00 22.21 373 TRP A C 1
ATOM 637 O O . TRP A 1 78 ? 3.468 57.422 57.393 1.00 21.64 373 TRP A O 1
ATOM 648 N N . ILE A 1 79 ? 1.430 56.475 57.155 1.00 23.66 374 ILE A N 1
ATOM 649 C CA . ILE A 1 79 ? 1.136 56.586 58.569 1.00 25.86 374 ILE A CA 1
ATOM 650 C C . ILE A 1 79 ? 2.210 55.860 59.417 1.00 24.38 374 ILE A C 1
ATOM 651 O O . ILE A 1 79 ? 2.560 56.299 60.530 1.00 25.34 374 ILE A O 1
ATOM 656 N N . TYR A 1 80 ? 2.779 54.797 58.870 1.00 21.40 375 TYR A N 1
ATOM 657 C CA . TYR A 1 80 ? 3.817 54.074 59.604 1.00 23.86 375 TYR A CA 1
ATOM 658 C C . TYR A 1 80 ? 5.152 54.804 59.590 1.00 26.27 375 TYR A C 1
ATOM 659 O O . TYR A 1 80 ? 6.002 54.540 60.439 1.00 28.78 375 TYR A O 1
ATOM 668 N N . GLU A 1 81 ? 5.349 55.715 58.638 1.00 27.61 376 GLU A N 1
ATOM 669 C CA . GLU A 1 81 ? 6.620 56.473 58.565 1.00 33.06 376 GLU A CA 1
ATOM 670 C C . GLU A 1 81 ? 6.575 57.863 59.176 1.00 34.80 376 GLU A C 1
ATOM 671 O O . GLU A 1 81 ? 7.580 58.387 59.656 1.00 38.02 376 GLU A O 1
ATOM 677 N N . ALA A 1 82 ? 5.421 58.496 59.108 1.00 32.11 377 ALA A N 1
ATOM 678 C CA . ALA A 1 82 ? 5.375 59.899 59.423 1.00 33.71 377 ALA A CA 1
ATOM 679 C C . ALA A 1 82 ? 4.045 60.266 60.043 1.00 33.00 377 ALA A C 1
ATOM 680 O O . ALA A 1 82 ? 3.364 61.165 59.553 1.00 31.93 377 ALA A O 1
ATOM 682 N N . SER A 1 83 ? 3.659 59.579 61.113 1.00 32.60 378 SER A N 1
ATOM 683 C CA . SER A 1 83 ? 2.356 59.853 61.708 1.00 34.20 378 SER A CA 1
ATOM 684 C C . SER A 1 83 ? 2.294 61.290 62.240 1.00 35.07 378 SER A C 1
ATOM 685 O O . SER A 1 83 ? 1.249 61.944 62.163 1.00 37.83 378 SER A O 1
ATOM 688 N N A GLU A 1 84 ? 3.417 61.779 62.762 0.39 35.46 379 GLU A N 1
ATOM 689 N N B GLU A 1 84 ? 3.408 61.778 62.765 0.61 35.17 379 GLU A N 1
ATOM 690 C CA A GLU A 1 84 ? 3.484 63.143 63.273 0.39 38.41 379 GLU A CA 1
ATOM 691 C CA B GLU A 1 84 ? 3.444 63.132 63.293 0.61 38.19 379 GLU A CA 1
ATOM 692 C C A GLU A 1 84 ? 3.091 64.152 62.203 0.39 37.62 379 GLU A C 1
ATOM 693 C C B GLU A 1 84 ? 3.130 64.183 62.219 0.61 37.67 379 GLU A C 1
ATOM 694 O O A GLU A 1 84 ? 2.290 65.057 62.444 0.39 38.04 379 GLU A O 1
ATOM 695 O O B GLU A 1 84 ? 2.390 65.135 62.469 0.61 38.05 379 GLU A O 1
ATOM 706 N N . ILE A 1 85 ? 3.656 63.978 61.014 1.00 36.74 380 ILE A N 1
ATOM 707 C CA . ILE A 1 85 ? 3.410 64.902 59.920 1.00 37.32 380 ILE A CA 1
ATOM 708 C C . ILE A 1 85 ? 1.952 64.801 59.496 1.00 32.79 380 ILE A C 1
ATOM 709 O O . ILE A 1 85 ? 1.296 65.799 59.308 1.00 32.72 380 ILE A O 1
ATOM 714 N N . LEU A 1 86 ? 1.447 63.582 59.418 1.00 32.01 381 LEU A N 1
ATOM 715 C CA . LEU A 1 86 ? 0.064 63.356 59.032 1.00 33.21 381 LEU A CA 1
ATOM 716 C C . LEU A 1 86 ? -0.938 63.802 60.091 1.00 34.48 381 LEU A C 1
ATOM 717 O O . LEU A 1 86 ? -2.046 64.245 59.764 1.00 36.33 381 LEU A O 1
ATOM 722 N N . SER A 1 87 ? -0.534 63.751 61.355 1.00 34.17 382 SER A N 1
ATOM 723 C CA . SER A 1 87 ? -1.378 64.288 62.423 1.00 38.90 382 SER A CA 1
ATOM 724 C C . SER A 1 87 ? -1.612 65.782 62.339 1.00 40.60 382 SER A C 1
ATOM 725 O O . SER A 1 87 ? -2.477 66.319 63.023 1.00 41.79 382 SER A O 1
ATOM 728 N N . ARG A 1 88 ? -0.848 66.463 61.497 1.00 39.90 383 ARG A N 1
ATOM 729 C CA . ARG A 1 88 ? -1.092 67.875 61.276 1.00 43.39 383 ARG A CA 1
ATOM 730 C C . ARG A 1 88 ? -2.291 68.062 60.366 1.00 42.63 383 ARG A C 1
ATOM 731 O O . ARG A 1 88 ? -2.918 69.108 60.367 1.00 41.48 383 ARG A O 1
ATOM 739 N N . ALA A 1 89 ? -2.592 67.023 59.593 1.00 43.79 384 ALA A N 1
ATOM 740 C CA . ALA A 1 89 ? -3.651 67.079 58.613 1.00 43.90 384 ALA A CA 1
ATOM 741 C C . ALA A 1 89 ? -4.925 66.391 59.111 1.00 43.17 384 ALA A C 1
ATOM 742 O O . ALA A 1 89 ? -6.024 66.846 58.841 1.00 43.59 384 ALA A O 1
ATOM 744 N N . ILE A 1 90 ? -4.750 65.301 59.849 1.00 43.19 385 ILE A N 1
ATOM 745 C CA . ILE A 1 90 ? -5.828 64.425 60.291 1.00 42.35 385 ILE A CA 1
ATOM 746 C C . ILE A 1 90 ? -5.904 64.459 61.814 1.00 42.62 385 ILE A C 1
ATOM 747 O O . ILE A 1 90 ? -4.883 64.284 62.479 1.00 43.38 385 ILE A O 1
ATOM 752 N N . PRO A 1 91 ? -7.114 64.643 62.377 1.00 42.78 386 PRO A N 1
ATOM 753 C CA . PRO A 1 91 ? -7.234 64.667 63.845 1.00 42.50 386 PRO A CA 1
ATOM 754 C C . PRO A 1 91 ? -6.733 63.368 64.486 1.00 41.02 386 PRO A C 1
ATOM 755 O O . PRO A 1 91 ? -6.746 62.309 63.859 1.00 39.29 386 PRO A O 1
ATOM 759 N N . ALA A 1 92 ? -6.268 63.483 65.719 1.00 42.87 387 ALA A N 1
ATOM 760 C CA . ALA A 1 92 ? -5.731 62.361 66.489 1.00 46.41 387 ALA A CA 1
ATOM 761 C C . ALA A 1 92 ? -6.607 61.109 66.632 1.00 46.66 387 ALA A C 1
ATOM 762 O O . ALA A 1 92 ? -6.077 60.013 66.595 1.00 46.04 387 ALA A O 1
ATOM 764 N N . PRO A 1 93 ? -7.937 61.258 66.845 1.00 47.93 388 PRO A N 1
ATOM 765 C CA . PRO A 1 93 ? -8.695 60.003 66.967 1.00 46.19 388 PRO A CA 1
ATOM 766 C C . PRO A 1 93 ? -8.793 59.279 65.631 1.00 40.65 388 PRO A C 1
ATOM 767 O O . PRO A 1 93 ? -8.943 58.063 65.622 1.00 40.82 388 PRO A O 1
ATOM 771 N N . GLU A 1 94 ? -8.724 60.017 64.525 1.00 35.20 389 GLU A N 1
ATOM 772 C CA . GLU A 1 94 ? -8.771 59.405 63.208 1.00 33.81 389 GLU A CA 1
ATOM 773 C C . GLU A 1 94 ? -7.441 58.722 62.879 1.00 33.78 389 GLU A C 1
ATOM 774 O O . GLU A 1 94 ? -7.408 57.649 62.274 1.00 31.00 389 GLU A O 1
ATOM 780 N N . VAL A 1 95 ? -6.339 59.335 63.291 1.00 35.75 390 VAL A N 1
ATOM 781 C CA . VAL A 1 95 ? -5.050 58.663 63.129 1.00 34.51 390 VAL A CA 1
ATOM 782 C C . VAL A 1 95 ? -5.051 57.363 63.932 1.00 33.93 390 VAL A C 1
ATOM 783 O O . VAL A 1 95 ? -4.617 56.333 63.452 1.00 31.35 390 VAL A O 1
ATOM 787 N N . GLU A 1 96 ? -5.517 57.419 65.173 1.00 36.53 391 GLU A N 1
ATOM 788 C CA . GLU A 1 96 ? -5.551 56.210 65.984 1.00 39.14 391 GLU A CA 1
ATOM 789 C C . GLU A 1 96 ? -6.426 55.135 65.363 1.00 35.92 391 GLU A C 1
ATOM 790 O O . GLU A 1 96 ? -6.139 53.944 65.479 1.00 35.73 391 GLU A O 1
ATOM 796 N N . HIS A 1 97 ? -7.498 55.556 64.706 1.00 35.13 392 HIS A N 1
ATOM 797 C CA . HIS A 1 97 ? -8.365 54.610 64.029 1.00 35.65 392 HIS A CA 1
ATOM 798 C C . HIS A 1 97 ? -7.651 53.865 62.876 1.00 31.93 392 HIS A C 1
ATOM 799 O O . HIS A 1 97 ? -7.850 52.671 62.658 1.00 28.06 392 HIS A O 1
ATOM 806 N N . LEU A 1 98 ? -6.825 54.584 62.128 1.00 30.78 393 LEU A N 1
ATOM 807 C CA . LEU A 1 98 ? -5.992 53.949 61.117 1.00 27.91 393 LEU A CA 1
ATOM 808 C C . LEU A 1 98 ? -5.054 52.904 61.739 1.00 27.00 393 LEU A C 1
ATOM 809 O O . LEU A 1 98 ? -4.967 51.770 61.259 1.00 25.97 393 LEU A O 1
ATOM 814 N N . PHE A 1 99 ? -4.351 53.266 62.798 1.00 26.61 394 PHE A N 1
ATOM 815 C CA . PHE A 1 99 ? -3.485 52.282 63.459 1.00 27.96 394 PHE A CA 1
ATOM 816 C C . PHE A 1 99 ? -4.244 51.026 63.956 1.00 29.49 394 PHE A C 1
ATOM 817 O O . PHE A 1 99 ? -3.792 49.884 63.760 1.00 29.22 394 PHE A O 1
ATOM 825 N N . GLU A 1 100 ? -5.387 51.243 64.589 1.00 32.91 395 GLU A N 1
ATOM 826 C CA . GLU A 1 100 ? -6.200 50.141 65.091 1.00 38.51 395 GLU A CA 1
ATOM 827 C C . GLU A 1 100 ? -6.613 49.214 63.943 1.00 35.02 395 GLU A C 1
ATOM 828 O O . GLU A 1 100 ? -6.572 47.983 64.063 1.00 34.72 395 GLU A O 1
ATOM 834 N N . THR A 1 101 ? -6.976 49.812 62.818 1.00 32.28 396 THR A N 1
ATOM 835 C CA . THR A 1 101 ? -7.312 49.042 61.631 1.00 32.47 396 THR A CA 1
ATOM 836 C C . THR A 1 101 ? -6.112 48.231 61.093 1.00 30.02 396 THR A C 1
ATOM 837 O O . THR A 1 101 ? -6.288 47.107 60.638 1.00 30.21 396 THR A O 1
ATOM 841 N N . GLY A 1 102 ? -4.902 48.791 61.166 1.00 29.36 397 GLY A N 1
ATOM 842 C CA . GLY A 1 102 ? -3.702 48.102 60.695 1.00 27.36 397 GLY A CA 1
ATOM 843 C C . GLY A 1 102 ? -3.368 46.902 61.584 1.00 29.57 397 GLY A C 1
ATOM 844 O O . GLY A 1 102 ? -2.737 45.952 61.154 1.00 31.67 397 GLY A O 1
ATOM 845 N N . ARG A 1 103 ? -3.811 46.964 62.826 1.00 27.55 398 ARG A N 1
ATOM 846 C CA . ARG A 1 103 ? -3.537 45.954 63.783 1.00 28.47 398 ARG A CA 1
ATOM 847 C C . ARG A 1 103 ? -4.572 44.861 63.641 1.00 31.89 398 ARG A C 1
ATOM 848 O O . ARG A 1 103 ? -4.423 43.804 64.220 1.00 32.17 398 ARG A O 1
ATOM 856 N N . LYS A 1 104 ? -5.628 45.116 62.889 1.00 33.35 399 LYS A N 1
ATOM 857 C CA . LYS A 1 104 ? -6.658 44.092 62.699 1.00 36.03 399 LYS A CA 1
ATOM 858 C C . LYS A 1 104 ? -6.522 43.336 61.358 1.00 32.54 399 LYS A C 1
ATOM 859 O O . LYS A 1 104 ? -6.608 42.120 61.324 1.00 35.60 399 LYS A O 1
ATOM 865 N N . LEU A 1 105 ? -6.301 44.058 60.269 1.00 25.91 400 LEU A N 1
ATOM 866 C CA . LEU A 1 105 ? -6.159 43.444 58.966 1.00 29.09 400 LEU A CA 1
ATOM 867 C C . LEU A 1 105 ? -4.832 42.682 58.803 1.00 28.45 400 LEU A C 1
ATOM 868 O O . LEU A 1 105 ? -3.798 43.045 59.389 1.00 25.88 400 LEU A O 1
ATOM 873 N N . THR A 1 106 ? -4.845 41.667 57.953 1.00 27.27 401 THR A N 1
ATOM 874 C CA . THR A 1 106 ? -3.613 40.922 57.682 1.00 27.11 401 THR A CA 1
ATOM 875 C C . THR A 1 106 ? -3.164 41.070 56.229 1.00 24.19 401 THR A C 1
ATOM 876 O O . THR A 1 106 ? -3.908 41.552 55.377 1.00 23.08 401 THR A O 1
ATOM 880 N N . ALA A 1 107 ? -1.945 40.609 55.957 1.00 22.74 402 ALA A N 1
ATOM 881 C CA . ALA A 1 107 ? -1.387 40.640 54.619 1.00 22.51 402 ALA A CA 1
ATOM 882 C C . ALA A 1 107 ? -2.317 39.976 53.627 1.00 22.61 402 ALA A C 1
ATOM 883 O O . ALA A 1 107 ? -2.460 40.459 52.514 1.00 26.23 402 ALA A O 1
ATOM 885 N N A SER A 1 108 ? -2.935 38.869 54.022 0.27 24.29 403 SER A N 1
ATOM 886 N N B SER A 1 108 ? -2.936 38.868 54.019 0.27 24.29 403 SER A N 1
ATOM 887 N N C SER A 1 108 ? -2.934 38.869 54.044 0.46 24.17 403 SER A N 1
ATOM 888 C CA A SER A 1 108 ? -3.827 38.131 53.119 0.27 26.28 403 SER A CA 1
ATOM 889 C CA B SER A 1 108 ? -3.822 38.135 53.105 0.27 26.27 403 SER A CA 1
ATOM 890 C CA C SER A 1 108 ? -3.865 38.095 53.200 0.46 26.42 403 SER A CA 1
ATOM 891 C C A SER A 1 108 ? -5.036 38.962 52.680 0.27 27.43 403 SER A C 1
ATOM 892 C C B SER A 1 108 ? -5.046 38.954 52.685 0.27 27.44 403 SER A C 1
ATOM 893 C C C SER A 1 108 ? -5.042 38.939 52.709 0.46 27.46 403 SER A C 1
ATOM 894 O O A SER A 1 108 ? -5.608 38.728 51.616 0.27 28.32 403 SER A O 1
ATOM 895 O O B SER A 1 108 ? -5.639 38.706 51.636 0.27 28.36 403 SER A O 1
ATOM 896 O O C SER A 1 108 ? -5.588 38.703 51.633 0.46 28.35 403 SER A O 1
ATOM 903 N N . ALA A 1 109 ? -5.414 39.940 53.490 1.00 27.31 404 ALA A N 1
ATOM 904 C CA . ALA A 1 109 ? -6.577 40.769 53.166 1.00 29.55 404 ALA A CA 1
ATOM 905 C C . ALA A 1 109 ? -6.278 41.717 52.003 1.00 30.39 404 ALA A C 1
ATOM 906 O O . ALA A 1 109 ? -7.181 42.081 51.257 1.00 32.71 404 ALA A O 1
ATOM 908 N N . VAL A 1 110 ? -5.020 42.136 51.851 1.00 26.37 405 VAL A N 1
ATOM 909 C CA . VAL A 1 110 ? -4.700 43.057 50.773 1.00 23.95 405 VAL A CA 1
ATOM 910 C C . VAL A 1 110 ? -3.668 42.570 49.718 1.00 24.19 405 VAL A C 1
ATOM 911 O O . VAL A 1 110 ? -3.449 43.254 48.736 1.00 25.96 405 VAL A O 1
ATOM 923 N N . THR A 1 112 ? -1.702 40.636 46.583 1.00 31.66 407 THR A N 1
ATOM 924 C CA . THR A 1 112 ? -2.190 40.233 45.269 1.00 35.12 407 THR A CA 1
ATOM 925 C C . THR A 1 112 ? -1.589 38.890 44.880 1.00 35.80 407 THR A C 1
ATOM 926 O O . THR A 1 112 ? -0.594 38.444 45.450 1.00 28.04 407 THR A O 1
ATOM 930 N N . GLN A 1 113 ? -2.234 38.253 43.917 1.00 39.91 408 GLN A N 1
ATOM 931 C CA . GLN A 1 113 ? -1.743 37.065 43.253 1.00 43.80 408 GLN A CA 1
ATOM 932 C C . GLN A 1 113 ? -0.800 37.447 42.130 1.00 47.22 408 GLN A C 1
ATOM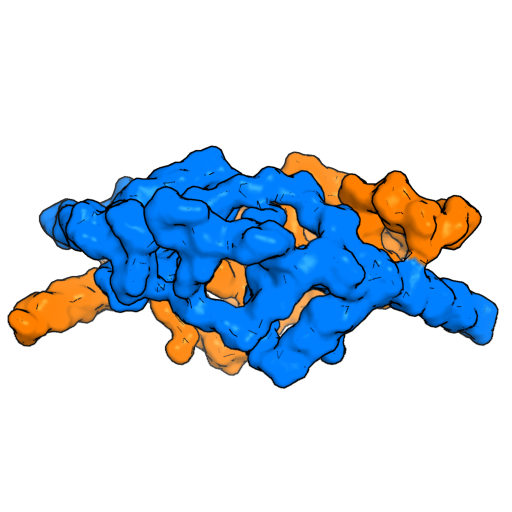 933 O O . GLN A 1 113 ? -1.128 38.296 41.308 1.00 49.17 408 GLN A O 1
ATOM 939 N N . PRO A 1 114 ? 0.376 36.820 42.077 1.00 49.11 409 PRO A N 1
ATOM 940 C CA . PRO A 1 114 ? 1.255 37.090 40.931 1.00 50.06 409 PRO A CA 1
ATOM 941 C C . PRO A 1 114 ? 0.736 36.369 39.674 1.00 51.49 409 PRO A C 1
ATOM 942 O O . PRO A 1 114 ? 0.360 35.193 39.725 1.00 51.48 409 PRO A O 1
ATOM 946 N N . VAL A 1 115 ? 0.70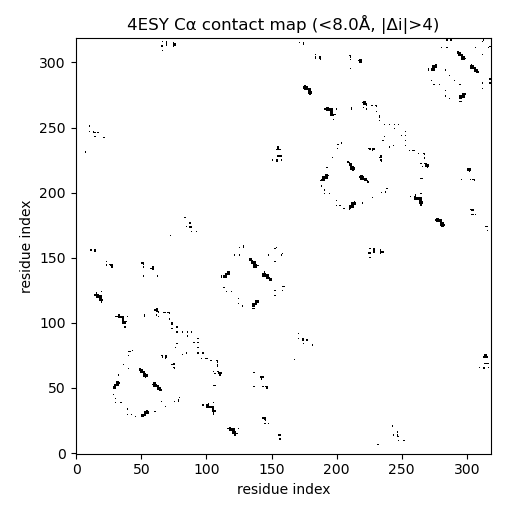6 37.082 38.556 1.00 52.48 410 VAL A N 1
ATOM 947 C CA . VAL A 1 115 ? 0.239 36.506 37.303 1.00 56.03 410 VAL A CA 1
ATOM 948 C C . VAL A 1 115 ? 1.308 35.552 36.740 1.00 54.14 410 VAL A C 1
ATOM 949 O O . VAL A 1 115 ? 0.993 34.529 36.131 1.00 56.17 410 VAL A O 1
ATOM 953 N N . VAL A 1 116 ? 2.577 35.869 36.972 1.00 47.72 411 VAL A N 1
ATOM 954 C CA . VAL A 1 116 ? 3.628 34.988 36.499 1.00 45.47 411 VAL A CA 1
ATOM 955 C C . VAL A 1 116 ? 4.714 34.857 37.554 1.00 38.04 411 VAL A C 1
ATOM 956 O O . VAL A 1 116 ? 4.890 35.749 38.384 1.00 35.83 411 VAL A O 1
ATOM 960 N N . THR A 1 117 ? 5.393 33.720 37.574 1.00 35.63 412 THR A N 1
ATOM 961 C CA . THR A 1 117 ? 6.565 33.582 38.436 1.00 35.71 412 THR A CA 1
ATOM 962 C C . THR A 1 117 ? 7.746 33.186 37.553 1.00 35.74 412 THR A C 1
ATOM 963 O O . THR A 1 117 ? 7.546 32.754 36.413 1.00 40.55 412 THR A O 1
ATOM 967 N N . ALA A 1 118 ? 8.964 33.299 38.076 1.00 31.22 413 ALA A N 1
ATOM 968 C CA . ALA A 1 1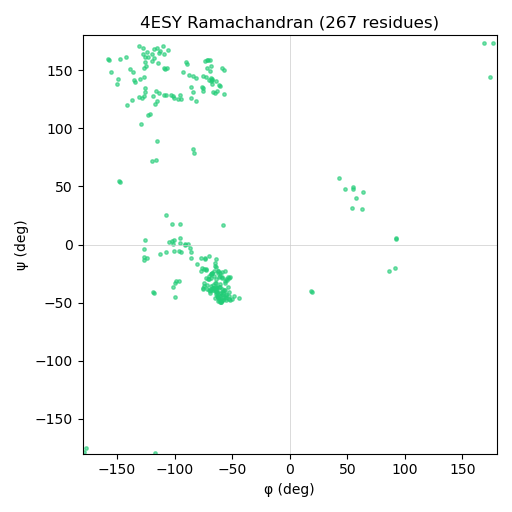18 ? 10.160 32.842 37.364 1.00 32.50 413 ALA A CA 1
ATOM 969 C C . ALA A 1 118 ? 10.969 31.907 38.256 1.00 32.24 413 ALA A C 1
ATOM 970 O O . ALA A 1 118 ? 10.773 31.887 39.474 1.00 30.39 413 ALA A O 1
ATOM 972 N N . ALA A 1 119 ? 11.889 31.163 37.649 1.00 32.45 414 ALA A N 1
ATOM 973 C CA . ALA A 1 119 ? 12.852 30.346 38.391 1.00 32.03 414 ALA A CA 1
ATOM 974 C C . ALA A 1 119 ? 14.251 30.979 38.333 1.00 31.29 414 ALA A C 1
ATOM 975 O O . ALA A 1 119 ? 14.554 31.703 37.397 1.00 29.45 414 ALA A O 1
ATOM 977 N N . PRO A 1 120 ? 15.101 30.739 39.353 1.00 32.46 415 PRO A N 1
ATOM 978 C CA . PRO A 1 120 ? 16.452 31.335 39.350 1.00 30.90 415 PRO A CA 1
ATOM 979 C C . PRO A 1 120 ? 17.322 30.958 38.132 1.00 31.95 415 PRO A C 1
ATOM 980 O O . PRO A 1 120 ? 18.240 31.708 37.757 1.00 30.68 415 PRO A O 1
ATOM 984 N N . GLU A 1 121 ? 17.029 29.830 37.490 1.00 32.45 416 GLU A N 1
ATOM 985 C CA . GLU A 1 121 ? 17.798 29.449 36.302 1.00 35.35 416 GLU A CA 1
ATOM 986 C C . GLU A 1 121 ? 17.288 30.042 34.962 1.00 36.10 416 GLU A C 1
ATOM 987 O O . GLU A 1 121 ? 17.886 29.792 33.933 1.00 39.60 416 GLU A O 1
ATOM 993 N N . ASP A 1 122 ? 16.176 30.785 34.980 1.00 34.16 417 ASP A N 1
ATOM 994 C CA . ASP A 1 122 ? 15.643 31.459 33.790 1.00 33.63 417 ASP A CA 1
ATOM 995 C C . ASP A 1 122 ? 16.574 32.643 33.454 1.00 30.87 417 ASP A C 1
ATOM 996 O O . ASP A 1 122 ? 17.287 33.143 34.309 1.00 30.05 417 ASP A O 1
ATOM 1001 N N . SER A 1 123 ? 16.543 33.113 32.223 1.00 31.37 418 SER A N 1
ATOM 1002 C CA . SER A 1 123 ? 17.446 34.182 31.844 1.00 31.56 418 SER A CA 1
ATOM 1003 C C . SER A 1 123 ? 16.844 35.557 32.076 1.00 31.26 418 SER A C 1
ATOM 1004 O O . SER A 1 123 ? 15.636 35.752 32.100 1.00 33.36 418 SER A O 1
ATOM 1007 N N . VAL A 1 124 ? 17.716 36.531 32.206 1.00 26.34 419 VAL A N 1
ATOM 1008 C CA . VAL A 1 124 ? 17.277 37.909 32.273 1.00 25.69 419 VAL A CA 1
ATOM 1009 C C . VAL A 1 124 ? 16.356 38.274 31.093 1.00 27.31 419 VAL A C 1
ATOM 1010 O O . VAL A 1 124 ? 15.319 38.920 31.287 1.00 28.56 419 VAL A O 1
ATOM 1014 N N . GLY A 1 125 ? 16.727 37.853 29.882 1.00 27.41 420 GLY A N 1
ATOM 1015 C CA . GLY A 1 125 ? 15.946 38.190 28.714 1.00 26.53 420 GLY A CA 1
ATOM 1016 C C . GLY A 1 125 ? 14.544 37.580 28.806 1.00 29.16 420 GLY A C 1
ATOM 1017 O O . GLY A 1 125 ? 13.552 38.230 28.479 1.00 30.98 420 GLY A O 1
ATOM 1018 N N . SER A 1 126 ? 14.454 36.346 29.271 1.00 28.26 421 SER A N 1
ATOM 1019 C CA . SER A 1 126 ? 13.146 35.702 29.372 1.00 33.16 421 SER A CA 1
ATOM 1020 C C . SER A 1 126 ? 12.258 36.396 30.417 1.00 32.36 421 SER A C 1
ATOM 1021 O O . SER A 1 126 ? 11.055 36.510 30.231 1.00 35.26 421 SER A O 1
ATOM 1024 N N . ILE A 1 127 ? 12.850 36.850 31.518 1.00 27.72 422 ILE A N 1
ATOM 1025 C CA . ILE A 1 127 ? 12.088 37.587 32.517 1.00 27.01 422 ILE A CA 1
ATOM 1026 C C . ILE A 1 127 ? 11.675 38.971 31.971 1.00 28.22 422 ILE A C 1
ATOM 1027 O O . ILE A 1 127 ? 10.558 39.419 32.203 1.00 29.97 422 ILE A O 1
ATOM 1032 N N . ALA A 1 128 ? 12.571 39.637 31.245 1.00 28.14 423 ALA A N 1
ATOM 1033 C CA . ALA A 1 128 ? 12.245 40.931 30.614 1.00 30.25 423 ALA A CA 1
ATOM 1034 C C . ALA A 1 128 ? 11.049 40.755 29.688 1.00 37.37 423 ALA A C 1
ATOM 1035 O O . ALA A 1 128 ? 10.172 41.610 29.631 1.00 35.02 423 ALA A O 1
ATOM 1037 N N . ASP A 1 129 ? 11.021 39.633 28.972 1.00 35.78 424 ASP A N 1
ATOM 1038 C CA . ASP A 1 129 ? 9.962 39.385 28.011 1.00 39.14 424 ASP A CA 1
ATOM 1039 C C . ASP A 1 129 ? 8.625 39.184 28.710 1.00 39.05 424 ASP A C 1
ATOM 1040 O O . ASP A 1 129 ? 7.611 39.682 28.242 1.00 41.16 424 ASP A O 1
ATOM 1045 N N A GLN A 1 130 ? 8.660 38.437 29.819 0.51 36.58 425 GLN A N 1
ATOM 1046 N N B GLN A 1 130 ? 8.623 38.461 29.827 0.49 36.72 425 GLN A N 1
ATOM 1047 C CA A GLN A 1 130 ? 7.513 38.223 30.711 0.51 38.89 425 GLN A CA 1
ATOM 1048 C CA B GLN A 1 130 ? 7.395 38.268 30.600 0.49 39.45 425 GLN A CA 1
ATOM 1049 C C A GLN A 1 130 ? 6.977 39.579 31.173 0.51 41.42 425 GLN A C 1
ATOM 1050 C C B GLN A 1 130 ? 6.937 39.595 31.219 0.49 41.61 425 GLN A C 1
ATOM 1051 O O A GLN A 1 130 ? 5.781 39.861 31.083 0.51 44.52 425 GLN A O 1
ATOM 1052 O O B GLN A 1 130 ? 5.739 39.874 31.287 0.49 44.44 425 GLN A O 1
ATOM 1071 N N . ARG A 1 132 ? 7.356 42.692 30.022 1.00 60.94 427 ARG A N 1
ATOM 1072 C CA . ARG A 1 132 ? 6.754 43.479 28.946 1.00 68.77 427 ARG A CA 1
ATOM 1073 C C . ARG A 1 132 ? 5.459 42.853 28.383 1.00 69.50 427 ARG A C 1
ATOM 1074 O O . ARG A 1 132 ? 4.483 43.557 28.137 1.00 72.67 427 ARG A O 1
ATOM 1082 N N . ARG A 1 133 ? 5.454 41.532 28.213 1.00 67.66 428 ARG A N 1
ATOM 1083 C CA . ARG A 1 133 ? 4.312 40.788 27.677 1.00 71.23 428 ARG A CA 1
ATOM 1084 C C . ARG A 1 133 ? 3.040 40.924 28.511 1.00 71.66 428 ARG A C 1
ATOM 1085 O O . ARG A 1 133 ? 1.959 41.104 27.960 1.00 77.32 428 ARG A O 1
ATOM 1093 N N . HIS A 1 134 ? 3.163 40.821 29.831 1.00 65.97 429 HIS A N 1
ATOM 1094 C CA . HIS A 1 134 ? 2.014 40.985 30.714 1.00 65.71 429 HIS A CA 1
ATOM 1095 C C . HIS A 1 134 ? 1.897 42.403 31.246 1.00 65.73 429 HIS A C 1
ATOM 1096 O O . HIS A 1 134 ? 1.044 42.677 32.085 1.00 66.25 429 HIS A O 1
ATOM 1103 N N . GLY A 1 135 ? 2.759 43.297 30.765 1.00 54.88 430 GLY A N 1
ATOM 1104 C CA . GLY A 1 135 ? 2.805 44.669 31.251 1.00 56.03 430 GLY A CA 1
ATOM 1105 C C . GLY A 1 135 ? 2.702 44.785 32.763 1.00 56.29 430 GLY A C 1
ATOM 1106 O O . GLY A 1 135 ? 1.781 45.437 33.276 1.00 58.80 430 GLY A O 1
ATOM 1107 N N . ILE A 1 136 ? 3.618 44.123 33.479 1.00 51.29 431 ILE A N 1
ATOM 1108 C CA . ILE A 1 136 ? 3.613 44.170 34.938 1.00 49.51 431 ILE A CA 1
ATOM 1109 C C . ILE A 1 136 ? 4.897 44.812 35.423 1.00 46.52 431 ILE A C 1
ATOM 1110 O O . ILE A 1 136 ? 5.718 45.221 34.613 1.00 47.94 431 ILE A O 1
ATOM 1115 N N . HIS A 1 137 ? 5.057 44.928 36.735 1.00 42.39 432 HIS A N 1
ATOM 1116 C CA . HIS A 1 137 ? 6.159 45.697 37.300 1.00 40.47 432 HIS A CA 1
ATOM 1117 C C . HIS A 1 137 ? 7.028 44.877 38.260 1.00 36.16 432 HIS A C 1
ATOM 1118 O O . HIS A 1 137 ? 8.106 45.332 38.664 1.00 32.55 432 HIS A O 1
ATOM 1125 N N . ARG A 1 138 ? 6.547 43.687 38.629 1.00 33.69 433 ARG A N 1
ATOM 1126 C CA . ARG A 1 138 ? 7.248 42.821 39.579 1.00 32.76 433 ARG A CA 1
ATOM 1127 C C . ARG A 1 138 ? 6.965 41.358 39.267 1.00 31.95 433 ARG A C 1
ATOM 1128 O O . ARG A 1 138 ? 5.837 41.006 38.939 1.00 32.60 433 ARG A O 1
ATOM 1136 N N . ILE A 1 139 ? 7.966 40.501 39.431 1.00 29.32 434 ILE A N 1
ATOM 1137 C CA . ILE A 1 139 ? 7.787 39.071 39.195 1.00 28.11 434 ILE A CA 1
ATOM 1138 C C . ILE A 1 139 ? 8.573 38.364 40.268 1.00 25.69 434 ILE A C 1
ATOM 1139 O O . ILE A 1 139 ? 9.794 38.568 40.376 1.00 22.92 434 ILE A O 1
ATOM 1144 N N . PRO A 1 140 ? 7.874 37.554 41.079 1.00 24.74 435 PRO A N 1
ATOM 1145 C CA . PRO A 1 140 ? 8.503 36.711 42.099 1.00 25.10 435 PRO A CA 1
ATOM 1146 C C . PRO A 1 140 ? 9.349 35.559 41.514 1.00 26.37 435 PRO A C 1
ATOM 1147 O O . PRO A 1 140 ? 8.991 34.949 40.504 1.00 26.87 435 PRO A O 1
ATOM 1151 N N . VAL A 1 141 ? 10.487 35.293 42.148 1.00 26.73 436 VAL A N 1
ATOM 1152 C CA . VAL A 1 141 ? 11.381 34.223 41.702 1.00 26.02 436 VAL A CA 1
ATOM 1153 C C . VAL A 1 141 ? 11.272 33.128 42.746 1.00 26.59 436 VAL A C 1
ATOM 1154 O O . VAL A 1 141 ? 11.388 33.373 43.931 1.00 25.10 436 VAL A O 1
ATOM 1158 N N . VAL A 1 142 ? 11.017 31.917 42.276 1.00 29.24 437 VAL A N 1
ATOM 1159 C CA . VAL A 1 142 ? 10.732 30.790 43.144 1.00 30.37 437 VAL A CA 1
ATOM 1160 C C . VAL A 1 142 ? 11.673 29.663 42.802 1.00 30.05 437 VAL A C 1
ATOM 1161 O O . VAL A 1 142 ? 11.853 29.342 41.618 1.00 27.95 437 VAL A O 1
ATOM 1165 N N . GLN A 1 143 ? 12.295 29.093 43.835 1.00 32.30 438 GLN A N 1
ATOM 1166 C CA . GLN A 1 143 ? 13.184 27.935 43.715 1.00 37.74 438 GLN A CA 1
ATOM 1167 C C . GLN A 1 143 ? 12.651 26.819 44.625 1.00 47.53 438 GLN A C 1
ATOM 1168 O O . GLN A 1 143 ? 12.646 26.943 45.859 1.00 46.07 438 GLN A O 1
ATOM 1174 N N . ASP A 1 144 ? 12.154 25.753 44.006 1.00 56.01 439 ASP A N 1
ATOM 1175 C CA . ASP A 1 144 ? 11.525 24.635 44.724 1.00 63.26 439 ASP A CA 1
ATOM 1176 C C . ASP A 1 144 ? 10.330 25.033 45.597 1.00 61.99 439 ASP A C 1
ATOM 1177 O O . ASP A 1 144 ? 10.186 24.513 46.705 1.00 63.70 439 ASP A O 1
ATOM 1182 N N . GLY A 1 145 ? 9.484 25.941 45.115 1.00 58.43 440 GLY A N 1
ATOM 1183 C CA . GLY A 1 145 ? 8.300 26.355 45.857 1.00 56.38 440 GLY A CA 1
ATOM 1184 C C . GLY A 1 145 ? 8.511 27.569 46.769 1.00 50.88 440 GLY A C 1
ATOM 1185 O O . GLY A 1 145 ? 7.542 28.278 47.136 1.00 50.43 440 GLY A O 1
ATOM 1186 N N . VAL A 1 146 ? 9.788 27.803 47.087 1.00 43.50 441 VAL A N 1
ATOM 1187 C CA . VAL A 1 146 ? 10.260 28.797 48.050 1.00 37.33 441 VAL A CA 1
ATOM 1188 C C . VAL A 1 146 ? 10.670 30.071 47.368 1.00 28.78 441 VAL A C 1
ATOM 1189 O O . VAL A 1 146 ? 11.532 30.020 46.464 1.00 24.37 441 VAL A O 1
ATOM 1193 N N . PRO A 1 147 ? 10.090 31.221 47.791 1.00 26.01 442 PRO A N 1
ATOM 1194 C CA . PRO A 1 147 ? 10.478 32.500 47.183 1.00 25.96 442 PRO A CA 1
ATOM 1195 C C . PRO A 1 147 ? 11.971 32.781 47.423 1.00 24.24 442 PRO A C 1
ATOM 1196 O O . PRO A 1 147 ? 12.488 32.537 48.499 1.00 27.48 442 PRO A O 1
ATOM 1200 N N . VAL A 1 148 ? 12.679 33.250 46.418 1.00 23.99 443 VAL A N 1
ATOM 1201 C CA . VAL A 1 148 ? 14.055 33.645 46.675 1.00 26.33 443 VAL A CA 1
ATOM 1202 C C . VAL A 1 148 ? 14.296 35.071 46.215 1.00 25.11 443 VAL A C 1
ATOM 1203 O O . VAL A 1 148 ? 15.410 35.558 46.285 1.00 26.28 443 VAL A O 1
ATOM 1207 N N . GLY A 1 149 ? 13.248 35.748 45.743 1.00 25.70 444 GLY A N 1
ATOM 1208 C CA . GLY A 1 149 ? 13.366 37.156 45.390 1.00 23.44 444 GLY A CA 1
ATOM 1209 C C . GLY A 1 149 ? 12.176 37.686 44.636 1.00 25.25 444 GLY A C 1
ATOM 1210 O O . GLY A 1 149 ? 11.285 36.935 44.248 1.00 24.27 444 GLY A O 1
ATOM 1211 N N . ILE A 1 150 ? 12.167 38.995 44.415 1.00 26.66 445 ILE A N 1
ATOM 1212 C CA . ILE A 1 150 ? 11.221 39.634 43.531 1.00 24.33 445 ILE A CA 1
ATOM 1213 C C . ILE A 1 150 ? 12.071 40.479 42.582 1.00 24.78 445 ILE A C 1
ATOM 1214 O O . ILE A 1 150 ? 12.927 41.260 43.019 1.00 26.37 445 ILE A O 1
ATOM 1219 N N . VAL A 1 151 ? 11.870 40.259 41.290 1.00 19.25 446 VAL A N 1
ATOM 1220 C CA . VAL A 1 151 ? 12.520 41.056 40.273 1.00 21.47 446 VAL A CA 1
ATOM 1221 C C . VAL A 1 151 ? 11.578 42.186 39.829 1.00 22.91 446 VAL A C 1
ATOM 1222 O O . VAL A 1 151 ? 10.422 41.937 39.497 1.00 20.71 446 VAL A O 1
ATOM 1226 N N . THR A 1 152 ? 12.072 43.422 39.839 1.00 23.90 447 THR A N 1
ATOM 1227 C CA . THR A 1 152 ? 11.243 44.578 39.466 1.00 25.47 447 THR A CA 1
ATOM 1228 C C . THR A 1 152 ? 11.678 45.149 38.112 1.00 24.44 447 THR A C 1
ATOM 1229 O O . THR A 1 152 ? 12.785 44.887 37.633 1.00 20.24 447 THR A O 1
ATOM 1233 N N . ARG A 1 153 ? 10.809 45.960 37.525 1.00 26.01 448 ARG A N 1
ATOM 1234 C CA . ARG A 1 153 ? 11.124 46.638 36.287 1.00 27.82 448 ARG A CA 1
ATOM 1235 C C . ARG A 1 153 ? 12.347 47.542 36.537 1.00 24.84 448 ARG A C 1
ATOM 1236 O O . ARG A 1 153 ? 13.218 47.629 35.705 1.00 25.81 448 ARG A O 1
ATOM 1244 N N . ARG A 1 154 ? 12.450 48.148 37.715 1.00 23.53 449 ARG A N 1
ATOM 1245 C CA . ARG A 1 154 ? 13.607 48.975 38.035 1.00 27.99 449 ARG A CA 1
ATOM 1246 C C . ARG A 1 154 ? 14.917 48.173 38.024 1.00 25.59 449 ARG A C 1
ATOM 1247 O O . ARG A 1 154 ? 15.920 48.643 37.493 1.00 22.54 449 ARG A O 1
ATOM 1255 N N . ASP A 1 155 ? 14.911 46.988 38.638 1.00 24.19 450 ASP A N 1
ATOM 1256 C CA . ASP A 1 155 ? 16.056 46.080 38.555 1.00 23.57 450 ASP A CA 1
ATOM 1257 C C . ASP A 1 155 ? 16.491 45.843 37.097 1.00 22.35 450 ASP A C 1
ATOM 1258 O O . ASP A 1 155 ? 17.678 45.889 36.786 1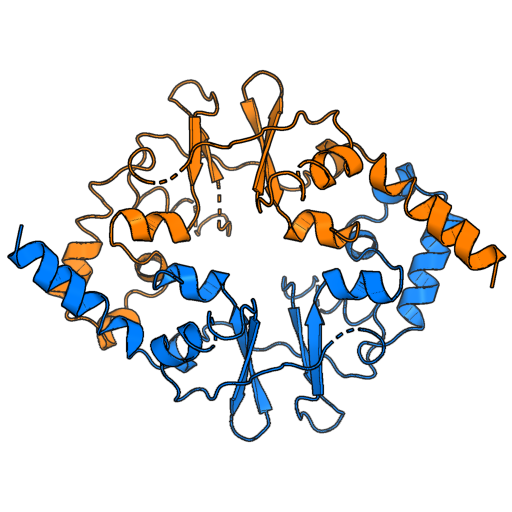.00 21.11 450 ASP A O 1
ATOM 1263 N N . LEU A 1 156 ? 15.542 45.545 36.219 1.00 21.38 451 LEU A N 1
ATOM 1264 C CA . LEU A 1 156 ? 15.905 45.164 34.861 1.00 21.63 451 LEU A CA 1
ATOM 1265 C C . LEU A 1 156 ? 16.389 46.380 34.055 1.00 22.07 451 LEU A C 1
ATOM 1266 O O . LEU A 1 156 ? 17.226 46.242 33.172 1.00 20.47 451 LEU A O 1
ATOM 1271 N N . LEU A 1 157 ? 15.890 47.573 34.384 1.00 21.28 452 LEU A N 1
ATOM 1272 C CA . LEU A 1 157 ? 16.279 48.741 33.604 1.00 22.57 452 LEU A CA 1
ATOM 1273 C C . LEU A 1 157 ? 17.736 49.104 33.862 1.00 24.88 452 LEU A C 1
ATOM 1274 O O . LEU A 1 157 ? 18.293 49.957 33.178 1.00 29.01 452 LEU A O 1
ATOM 1279 N N . LYS A 1 158 ? 18.337 48.469 34.862 1.00 21.51 453 LYS A N 1
ATOM 1280 C CA . LYS A 1 158 ? 19.770 48.603 35.134 1.00 22.79 453 LYS A CA 1
ATOM 1281 C C . LYS A 1 158 ? 20.624 47.768 34.150 1.00 21.66 453 LYS A C 1
ATOM 1282 O O . LYS A 1 158 ? 21.850 47.919 34.077 1.00 23.13 453 LYS A O 1
ATOM 1288 N N . LEU A 1 159 ? 19.951 46.912 33.403 1.00 21.65 454 LEU A N 1
ATOM 1289 C CA . LEU A 1 159 ? 20.562 46.014 32.422 1.00 21.87 454 LEU A CA 1
ATOM 1290 C C . LEU A 1 159 ? 20.126 46.198 30.992 1.00 19.16 454 LEU A C 1
ATOM 1291 O O . LEU A 1 159 ? 20.936 46.059 30.079 1.00 20.75 454 LEU A O 1
ATOM 1296 N N . LEU A 1 160 ? 18.842 46.430 30.742 1.00 19.33 455 LEU A N 1
ATOM 1297 C CA . LEU A 1 160 ? 18.421 46.475 29.335 1.00 21.91 455 LEU A CA 1
ATOM 1298 C C . LEU A 1 160 ? 17.129 47.249 29.213 1.00 24.12 455 LEU A C 1
ATOM 1299 O O . LEU A 1 160 ? 16.410 47.411 30.202 1.00 21.17 455 LEU A O 1
ATOM 1304 N N . LEU A 1 161 ? 16.851 47.728 28.008 1.00 25.10 456 LEU A N 1
ATOM 1305 C CA . LEU A 1 161 ? 15.622 48.436 27.735 1.00 33.34 456 LEU A CA 1
ATOM 1306 C C . LEU A 1 161 ? 14.418 47.504 27.793 1.00 38.52 456 LEU A C 1
ATOM 1307 O O . LEU A 1 161 ? 14.531 46.332 27.465 1.00 40.28 456 LEU A O 1
ATOM 1312 N N . LEU A 1 162 ? 13.268 48.038 28.186 1.00 40.40 457 LEU A N 1
ATOM 1313 C CA . LEU A 1 162 ? 12.017 47.279 28.176 1.00 45.60 457 LEU A CA 1
ATOM 1314 C C . LEU A 1 162 ? 11.027 47.885 27.177 1.00 56.92 457 LEU A C 1
ATOM 1315 O O . LEU A 1 162 ? 10.224 48.754 27.531 1.00 59.87 457 LEU A O 1
ATOM 1320 N N . GLU A 1 163 ? 11.102 47.417 25.932 1.00 64.38 458 GLU A N 1
ATOM 1321 C CA . GLU A 1 163 ? 10.247 47.886 24.836 1.00 73.17 458 GLU A CA 1
ATOM 1322 C C . GLU A 1 163 ? 10.063 49.405 24.788 1.00 76.70 458 GLU A C 1
ATOM 1323 O O . GLU A 1 163 ? 11.003 50.149 24.504 1.00 76.82 458 GLU A O 1
ATOM 1329 N N . ARG B 2 1 ? -21.672 51.573 58.491 1.00 96.40 296 ARG B N 1
ATOM 1330 C CA . ARG B 2 1 ? -21.293 51.340 57.101 1.00 95.71 296 ARG B CA 1
ATOM 1331 C C . ARG B 2 1 ? -21.240 52.666 56.339 1.00 90.26 296 ARG B C 1
ATOM 1332 O O . ARG B 2 1 ? -20.244 52.985 55.678 1.00 85.07 296 ARG B O 1
ATOM 1340 N N . VAL B 2 2 ? -22.323 53.434 56.435 1.00 90.43 297 VAL B N 1
ATOM 1341 C CA . VAL B 2 2 ? -22.379 54.779 55.857 1.00 84.87 297 VAL B CA 1
ATOM 1342 C C . VAL B 2 2 ? -21.409 55.726 56.578 1.00 76.77 297 VAL B C 1
ATOM 1343 O O . VAL B 2 2 ? -20.800 56.617 55.963 1.00 72.28 297 VAL B O 1
ATOM 1347 N N . ALA B 2 3 ? -21.266 55.500 57.884 1.00 74.55 298 ALA B N 1
ATOM 1348 C CA . ALA B 2 3 ? -20.498 56.366 58.767 1.00 68.41 298 ALA B CA 1
ATOM 1349 C C . ALA B 2 3 ? -19.016 56.157 58.533 1.00 62.28 298 ALA B C 1
ATOM 1350 O O . ALA B 2 3 ? -18.222 57.106 58.623 1.00 56.19 298 ALA B O 1
ATOM 1352 N N . GLU B 2 4 ? -18.654 54.907 58.242 1.00 63.10 299 GLU B N 1
ATOM 1353 C CA . GLU B 2 4 ? -17.296 54.575 57.854 1.00 61.47 299 GLU B CA 1
ATOM 1354 C C . GLU B 2 4 ? -16.896 55.250 56.536 1.00 56.40 299 GLU B C 1
ATOM 1355 O O . GLU B 2 4 ? -15.763 55.698 56.400 1.00 51.32 299 GLU B O 1
ATOM 1361 N N . GLN B 2 5 ? -17.818 55.313 55.572 1.00 58.33 300 GLN B N 1
ATOM 1362 C CA . GLN B 2 5 ? -17.534 55.951 54.287 1.00 57.64 300 GLN B CA 1
ATOM 1363 C C . GLN B 2 5 ? -17.272 57.443 54.462 1.00 50.49 300 GLN B C 1
ATOM 1364 O O . GLN B 2 5 ? -16.410 58.010 53.788 1.00 47.16 300 GLN B O 1
ATOM 1370 N N . ALA B 2 6 ? -18.015 58.080 55.365 1.00 47.11 301 ALA B N 1
ATOM 1371 C CA . ALA B 2 6 ? -17.806 59.497 55.610 1.00 42.16 301 ALA B CA 1
ATOM 1372 C C . ALA B 2 6 ? -16.440 59.696 56.243 1.00 36.55 301 ALA B C 1
ATOM 1373 O O . ALA B 2 6 ? -15.761 60.665 55.959 1.00 35.82 301 ALA B O 1
ATOM 1375 N N . ARG B 2 7 ? -16.058 58.770 57.106 1.00 36.04 302 ARG B N 1
ATOM 1376 C CA . ARG B 2 7 ? -14.768 58.788 57.781 1.00 39.38 302 ARG B CA 1
ATOM 1377 C C . ARG B 2 7 ? -13.596 58.703 56.789 1.00 36.27 302 ARG B C 1
ATOM 1378 O O . ARG B 2 7 ? -12.638 59.470 56.864 1.00 32.62 302 ARG B O 1
ATOM 1386 N N . ARG B 2 8 ? -13.707 57.761 55.859 1.00 37.42 303 ARG B N 1
ATOM 1387 C CA . ARG B 2 8 ? -12.696 57.513 54.847 1.00 36.60 303 ARG B CA 1
ATOM 1388 C C . ARG B 2 8 ? -12.596 58.698 53.883 1.00 35.02 303 ARG B C 1
ATOM 1389 O O . ARG B 2 8 ? -11.514 59.058 53.450 1.00 31.72 303 ARG B O 1
ATOM 1397 N N . ARG B 2 9 ? -13.747 59.290 53.568 1.00 35.20 304 ARG B N 1
ATOM 1398 C CA . ARG B 2 9 ? -13.837 60.451 52.705 1.00 34.61 304 ARG B CA 1
ATOM 1399 C C . ARG B 2 9 ? -13.089 61.618 53.322 1.00 34.84 304 ARG B C 1
ATOM 1400 O O . ARG B 2 9 ? -12.302 62.279 52.648 1.00 32.22 304 ARG B O 1
ATOM 1408 N N . ALA B 2 10 ? -13.333 61.889 54.602 1.00 33.91 305 ALA B N 1
ATOM 1409 C CA . ALA B 2 10 ? -12.649 63.008 55.223 1.00 32.20 305 ALA B CA 1
ATOM 1410 C C . ALA B 2 10 ? -11.128 62.778 55.296 1.00 30.01 305 ALA B C 1
ATOM 1411 O O . ALA B 2 10 ? -10.336 63.705 55.091 1.00 26.29 305 ALA B O 1
ATOM 1413 N N . ILE B 2 11 ? -10.719 61.552 55.613 1.00 29.75 306 ILE B N 1
ATOM 1414 C CA . ILE B 2 11 ? -9.303 61.214 55.562 1.00 25.78 306 ILE B CA 1
ATOM 1415 C C . ILE B 2 11 ? -8.712 61.404 54.156 1.00 27.42 306 ILE B C 1
ATOM 1416 O O . ILE B 2 11 ? -7.685 62.033 54.022 1.00 25.07 306 ILE B O 1
ATOM 1421 N N . ALA B 2 12 ? -9.372 60.898 53.116 1.00 29.71 307 ALA B N 1
ATOM 1422 C CA . ALA B 2 12 ? -8.847 61.061 51.757 1.00 29.32 307 ALA B CA 1
ATOM 1423 C C . ALA B 2 12 ? -8.748 62.537 51.399 1.00 27.16 307 ALA B C 1
ATOM 1424 O O . ALA B 2 12 ? -7.746 62.955 50.839 1.00 26.28 307 ALA B O 1
ATOM 1426 N N A ARG B 2 13 ? -9.764 63.329 51.745 0.47 26.44 308 ARG B N 1
ATOM 1427 N N B ARG B 2 13 ? -9.774 63.326 51.732 0.53 26.38 308 ARG B N 1
ATOM 1428 C CA A ARG B 2 13 ? -9.690 64.750 51.422 0.47 26.71 308 ARG B CA 1
ATOM 1429 C CA B ARG B 2 13 ? -9.714 64.760 51.446 0.53 26.54 308 ARG B CA 1
ATOM 1430 C C A ARG B 2 13 ? -8.560 65.464 52.175 0.47 25.78 308 ARG B C 1
ATOM 1431 C C B ARG B 2 13 ? -8.551 65.444 52.169 0.53 25.74 308 ARG B C 1
ATOM 1432 O O A ARG B 2 13 ? -7.898 66.338 51.620 0.47 26.66 308 ARG B O 1
ATOM 1433 O O B ARG B 2 13 ? -7.864 66.283 51.592 0.53 26.70 308 ARG B O 1
ATOM 1448 N N . ALA B 2 14 ? -8.360 65.110 53.436 1.00 24.82 309 ALA B N 1
ATOM 1449 C CA . ALA B 2 14 ? -7.282 65.707 54.221 1.00 27.20 309 ALA B CA 1
ATOM 1450 C C . ALA B 2 14 ? -5.918 65.398 53.618 1.00 26.13 309 ALA B C 1
ATOM 1451 O O . ALA B 2 14 ? -5.009 66.251 53.577 1.00 25.11 309 ALA B O 1
ATOM 1453 N N . ILE B 2 15 ? -5.770 64.172 53.138 1.00 24.97 310 ILE B N 1
ATOM 1454 C CA . ILE B 2 15 ? -4.485 63.758 52.571 1.00 24.48 310 ILE B CA 1
ATOM 1455 C C . ILE B 2 15 ? -4.182 64.536 51.294 1.00 26.04 310 ILE B C 1
ATOM 1456 O O . ILE B 2 15 ? -3.055 64.962 51.104 1.00 26.84 310 ILE B O 1
ATOM 1461 N N . ARG B 2 16 ? -5.193 64.791 50.456 1.00 25.41 311 ARG B N 1
ATOM 1462 C CA . ARG B 2 16 ? -4.949 65.585 49.241 1.00 28.43 311 ARG B CA 1
ATOM 1463 C C . ARG B 2 16 ? -4.521 67.036 49.510 1.00 29.29 311 ARG B C 1
ATOM 1464 O O . ARG B 2 16 ? -3.941 67.686 48.634 1.00 32.42 311 ARG B O 1
ATOM 1472 N N . GLN B 2 17 ? -4.787 67.532 50.711 1.00 28.25 312 GLN B N 1
ATOM 1473 C CA . GLN B 2 17 ? -4.481 68.922 51.025 1.00 28.12 312 GLN B CA 1
ATOM 1474 C C . GLN B 2 17 ? -3.132 69.105 51.686 1.00 26.84 312 GLN B C 1
ATOM 1475 O O . GLN B 2 17 ? -2.699 70.223 51.884 1.00 27.38 312 GLN B O 1
ATOM 1481 N N . VAL B 2 18 ? -2.463 68.008 52.021 1.00 26.68 313 VAL B N 1
ATOM 1482 C CA . VAL B 2 18 ? -1.091 68.073 52.545 1.00 27.18 313 VAL B CA 1
ATOM 1483 C C . VAL B 2 18 ? -0.133 68.794 51.576 1.00 24.98 313 VAL B C 1
ATOM 1484 O O . VAL B 2 18 ? -0.094 68.486 50.393 1.00 26.53 313 VAL B O 1
ATOM 1488 N N . PRO B 2 19 ? 0.642 69.773 52.061 1.00 28.14 314 PRO B N 1
ATOM 1489 C CA . PRO B 2 19 ? 1.511 70.406 51.049 1.00 28.12 314 PRO B CA 1
ATOM 1490 C C . PRO B 2 19 ? 2.688 69.506 50.701 1.00 26.72 314 PRO B C 1
ATOM 1491 O O . PRO B 2 19 ? 3.182 68.768 51.558 1.00 26.00 314 PRO B O 1
ATOM 1495 N N . ILE B 2 20 ? 3.093 69.557 49.437 1.00 28.21 315 ILE B N 1
ATOM 1496 C CA . ILE B 2 20 ? 4.254 68.814 48.953 1.00 30.58 315 ILE B CA 1
ATOM 1497 C C . ILE B 2 20 ? 5.458 68.870 49.872 1.00 29.33 315 ILE B C 1
ATOM 1498 O O . ILE B 2 20 ? 6.069 67.843 50.151 1.00 28.33 315 ILE B O 1
ATOM 1503 N N . ARG B 2 21 ? 5.799 70.056 50.353 1.00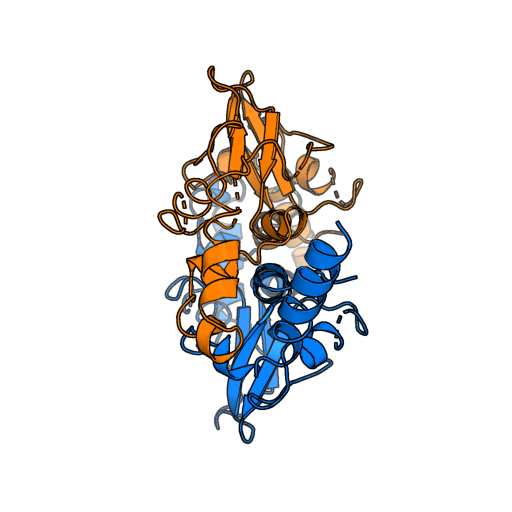 30.47 316 ARG B N 1
ATOM 1504 C CA . ARG B 2 21 ? 7.015 70.182 51.161 1.00 34.04 316 ARG B CA 1
ATOM 1505 C C . ARG B 2 21 ? 6.996 69.242 52.386 1.00 34.80 316 ARG B C 1
ATOM 1506 O O . ARG B 2 21 ? 8.048 68.867 52.891 1.00 35.14 316 ARG B O 1
ATOM 1514 N N . ASP B 2 22 ? 5.801 68.823 52.818 1.00 32.60 317 ASP B N 1
ATOM 1515 C CA . ASP B 2 22 ? 5.661 67.892 53.947 1.00 33.30 317 ASP B CA 1
ATOM 1516 C C . ASP B 2 22 ? 6.076 66.453 53.598 1.00 31.21 317 ASP B C 1
ATOM 1517 O O . ASP B 2 22 ? 6.373 65.678 54.479 1.00 32.55 317 ASP B O 1
ATOM 1522 N N . ILE B 2 23 ? 6.087 66.097 52.318 1.00 28.20 318 ILE B N 1
ATOM 1523 C CA . ILE B 2 23 ? 6.469 64.749 51.945 1.00 31.11 318 ILE B CA 1
ATOM 1524 C C . ILE B 2 23 ? 7.907 64.653 51.452 1.00 32.76 318 ILE B C 1
ATOM 1525 O O . ILE B 2 23 ? 8.407 63.543 51.231 1.00 34.95 318 ILE B O 1
ATOM 1530 N N . LEU B 2 24 ? 8.578 65.797 51.317 1.00 30.71 319 LEU B N 1
ATOM 1531 C CA . LEU B 2 24 ? 9.990 65.800 50.953 1.00 35.52 319 LEU B CA 1
ATOM 1532 C C . LEU B 2 24 ? 10.823 65.609 52.202 1.00 41.89 319 LEU B C 1
ATOM 1533 O O . LEU B 2 24 ? 11.311 66.574 52.775 1.00 48.61 319 LEU B O 1
ATOM 1538 N N . THR B 2 25 ? 10.981 64.369 52.632 1.00 44.34 320 THR B N 1
ATOM 1539 C CA . THR B 2 25 ? 11.568 64.085 53.946 1.00 50.44 320 THR B CA 1
ATOM 1540 C C . THR B 2 25 ? 13.001 63.588 53.813 1.00 51.46 320 THR B C 1
ATOM 1541 O O . THR B 2 25 ? 13.664 63.250 54.801 1.00 53.01 320 THR B O 1
ATOM 1545 N N . SER B 2 26 ? 13.480 63.534 52.581 1.00 48.98 321 SER B N 1
ATOM 1546 C CA . SER B 2 26 ? 14.862 63.169 52.363 1.00 52.23 321 SER B CA 1
ATOM 1547 C C . SER B 2 26 ? 15.595 64.373 51.770 1.00 46.30 321 SER B C 1
ATOM 1548 O O . SER B 2 26 ? 14.964 65.243 51.163 1.00 40.76 321 SER B O 1
ATOM 1551 N N . PRO B 2 27 ? 16.929 64.429 51.952 1.00 44.46 322 PRO B N 1
ATOM 1552 C CA . PRO B 2 27 ? 17.754 65.536 51.438 1.00 41.64 322 PRO B CA 1
ATOM 1553 C C . PRO B 2 27 ? 18.016 65.472 49.924 1.00 38.56 322 PRO B C 1
ATOM 1554 O O . PRO B 2 27 ? 18.352 64.411 49.419 1.00 39.37 322 PRO B O 1
ATOM 1558 N N . VAL B 2 28 ? 17.893 66.587 49.204 1.00 34.85 323 VAL B N 1
ATOM 1559 C CA . VAL B 2 28 ? 18.045 66.495 47.761 1.00 31.05 323 VAL B CA 1
ATOM 1560 C C . VAL B 2 28 ? 19.514 66.333 47.364 1.00 29.50 323 VAL B C 1
ATOM 1561 O O . VAL B 2 28 ? 20.400 67.029 47.858 1.00 30.76 323 VAL B O 1
ATOM 1565 N N . VAL B 2 29 ? 19.779 65.374 46.495 1.00 27.73 324 VAL B N 1
ATOM 1566 C CA . VAL B 2 29 ? 21.114 65.211 45.969 1.00 27.44 324 VAL B CA 1
ATOM 1567 C C . VAL B 2 29 ? 21.032 65.505 44.478 1.00 25.84 324 VAL B C 1
ATOM 1568 O O . VAL B 2 29 ? 20.222 64.924 43.786 1.00 28.84 324 VAL B O 1
ATOM 1572 N N . THR B 2 30 ? 21.820 66.446 43.992 1.00 23.90 325 THR B N 1
ATOM 1573 C CA . THR B 2 30 ? 21.778 66.784 42.585 1.00 24.01 325 THR B CA 1
ATOM 1574 C C . THR B 2 30 ? 23.101 66.397 41.922 1.00 23.95 325 THR B C 1
ATOM 1575 O O . THR B 2 30 ? 24.083 66.142 42.626 1.00 23.13 325 THR B O 1
ATOM 1579 N N . VAL B 2 31 ? 23.115 66.359 40.580 1.00 19.26 326 VAL B N 1
ATOM 1580 C CA . VAL B 2 31 ? 24.346 66.231 39.820 1.00 20.19 326 VAL B CA 1
ATOM 1581 C C . VAL B 2 31 ? 24.427 67.380 38.804 1.00 21.00 326 VAL B C 1
ATOM 1582 O O . VAL B 2 31 ? 23.401 68.013 38.466 1.00 19.14 326 VAL B O 1
ATOM 1586 N N . ARG B 2 32 ? 25.637 67.649 38.306 1.00 19.94 327 ARG B N 1
ATOM 1587 C CA . ARG B 2 32 ? 25.841 68.729 37.352 1.00 21.85 327 ARG B CA 1
ATOM 1588 C C . ARG B 2 32 ? 25.733 68.162 35.963 1.00 22.52 327 ARG B C 1
ATOM 1589 O O . ARG B 2 32 ? 26.116 67.006 35.707 1.00 21.10 327 ARG B O 1
ATOM 1597 N N . GLU B 2 33 ? 25.248 68.983 35.040 1.00 22.41 328 GLU B N 1
ATOM 1598 C CA . GLU B 2 33 ? 25.074 68.503 33.683 1.00 21.42 328 GLU B CA 1
ATOM 1599 C C . GLU B 2 33 ? 26.398 68.093 33.049 1.00 22.97 328 GLU B C 1
ATOM 1600 O O . GLU B 2 33 ? 26.404 67.283 32.141 1.00 21.96 328 GLU B O 1
ATOM 1606 N N . ASP B 2 34 ? 27.506 68.653 33.525 1.00 25.14 329 ASP B N 1
ATOM 1607 C CA . ASP B 2 34 ? 28.831 68.301 33.002 1.00 27.44 329 ASP B CA 1
ATOM 1608 C C . ASP B 2 34 ? 29.494 67.140 33.759 1.00 25.26 329 ASP B C 1
ATOM 1609 O O . ASP B 2 34 ? 30.610 66.805 33.459 1.00 25.13 329 ASP B O 1
ATOM 1614 N N . ASP B 2 35 ? 28.852 66.564 34.773 1.00 23.82 330 ASP B N 1
ATOM 1615 C CA . ASP B 2 35 ? 29.436 65.394 35.469 1.00 21.64 330 ASP B CA 1
ATOM 1616 C C . ASP B 2 35 ? 29.462 64.197 34.530 1.00 23.43 330 ASP B C 1
ATOM 1617 O O . ASP B 2 35 ? 28.497 63.969 33.810 1.00 21.11 330 ASP B O 1
ATOM 1622 N N . THR B 2 36 ? 30.558 63.436 34.538 1.00 24.54 331 THR B N 1
ATOM 1623 C CA . THR B 2 36 ? 30.640 62.213 33.713 1.00 23.94 331 THR B CA 1
ATOM 1624 C C . THR B 2 36 ? 29.719 61.141 34.311 1.00 21.09 331 THR B C 1
ATOM 1625 O O . THR B 2 36 ? 29.333 61.189 35.491 1.00 21.66 331 THR B O 1
ATOM 1629 N N . LEU B 2 37 ? 29.332 60.171 33.506 1.00 22.86 332 LEU B N 1
ATOM 1630 C CA . LEU B 2 37 ? 28.360 59.175 33.970 1.00 23.47 332 LEU B CA 1
ATOM 1631 C C . LEU B 2 37 ? 28.990 58.351 35.091 1.00 26.28 332 LEU B C 1
ATOM 1632 O O . LEU B 2 37 ? 28.302 57.875 35.971 1.00 21.54 332 LEU B O 1
ATOM 1637 N N A ASP B 2 38 ? 30.313 58.212 35.056 0.47 27.71 333 ASP B N 1
ATOM 1638 N N B ASP B 2 38 ? 30.312 58.215 35.045 0.53 27.70 333 ASP B N 1
ATOM 1639 C CA A ASP B 2 38 ? 31.046 57.545 36.128 0.47 29.05 333 ASP B CA 1
ATOM 1640 C CA B ASP B 2 38 ? 31.072 57.548 36.099 0.53 29.44 333 ASP B CA 1
ATOM 1641 C C A ASP B 2 38 ? 30.779 58.237 37.470 0.47 28.18 333 ASP B C 1
ATOM 1642 C C B ASP B 2 38 ? 30.856 58.232 37.466 0.53 28.33 333 ASP B C 1
ATOM 1643 O O A ASP B 2 38 ? 30.447 57.583 38.463 0.47 29.26 333 ASP B O 1
ATOM 1644 O O B ASP B 2 38 ? 30.618 57.560 38.471 0.53 29.45 333 ASP B O 1
ATOM 1653 N N . ALA B 2 39 ? 30.907 59.561 37.492 1.00 23.77 334 ALA B N 1
ATOM 1654 C CA . ALA B 2 39 ? 30.651 60.323 38.709 1.00 22.16 334 ALA B CA 1
ATOM 1655 C C . ALA B 2 39 ? 29.163 60.282 39.120 1.00 19.84 334 ALA B C 1
ATOM 1656 O O . ALA B 2 39 ? 28.825 60.157 40.300 1.00 20.30 334 ALA B O 1
ATOM 1658 N N . VAL B 2 40 ? 28.285 60.436 38.156 1.00 18.96 335 VAL B N 1
ATOM 1659 C CA . VAL B 2 40 ? 26.852 60.328 38.447 1.00 20.19 335 VAL B CA 1
ATOM 1660 C C . VAL B 2 40 ? 26.526 58.966 39.115 1.00 19.92 335 VAL B C 1
ATOM 1661 O O . VAL B 2 40 ? 25.774 58.917 40.088 1.00 21.64 335 VAL B O 1
ATOM 1665 N N . ALA B 2 41 ? 27.074 57.892 38.565 1.00 20.95 336 ALA B N 1
ATOM 1666 C CA . ALA B 2 41 ? 26.835 56.546 39.109 1.00 24.84 336 ALA B CA 1
ATOM 1667 C C . ALA B 2 41 ? 27.313 56.488 40.555 1.00 25.89 336 ALA B C 1
ATOM 1668 O O . ALA B 2 41 ? 26.579 56.059 41.447 1.00 24.33 336 ALA B O 1
ATOM 1670 N N . LYS B 2 42 ? 28.540 56.962 40.766 1.00 25.77 337 LYS B N 1
ATOM 1671 C CA . LYS B 2 42 ? 29.134 57.018 42.084 1.00 29.42 337 LYS B CA 1
ATOM 1672 C C . LYS B 2 42 ? 28.280 57.786 43.107 1.00 27.99 337 LYS B C 1
ATOM 1673 O O . LYS B 2 42 ? 28.072 57.316 44.221 1.00 30.96 337 LYS B O 1
ATOM 1679 N N . THR B 2 43 ? 27.813 58.967 42.721 1.00 25.90 338 THR B N 1
ATOM 1680 C CA . THR B 2 43 ? 26.924 59.781 43.542 1.00 25.24 338 THR B CA 1
ATOM 1681 C C . THR B 2 43 ? 25.651 59.032 43.904 1.00 25.30 338 THR B C 1
ATOM 1682 O O . THR B 2 43 ? 25.281 58.957 45.080 1.00 29.66 338 THR B O 1
ATOM 1694 N N . LEU B 2 45 ? 24.912 55.766 43.802 1.00 29.65 340 LEU B N 1
ATOM 1695 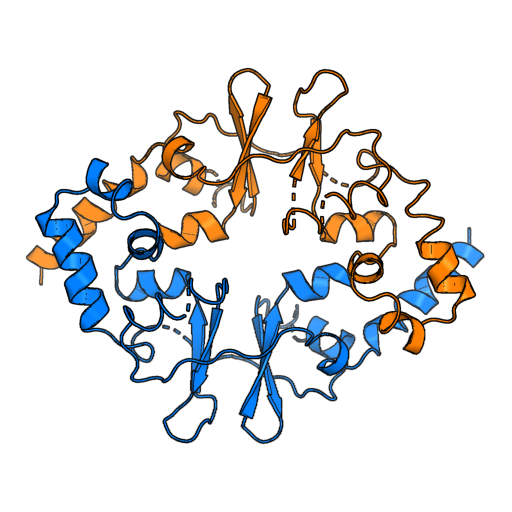C CA . LEU B 2 45 ? 25.200 54.624 44.646 1.00 32.97 340 LEU B CA 1
ATOM 1696 C C . LEU B 2 45 ? 25.631 55.034 46.070 1.00 36.05 340 LEU B C 1
ATOM 1697 O O . LEU B 2 45 ? 25.235 54.388 47.029 1.00 37.34 340 LEU B O 1
ATOM 1702 N N . GLU B 2 46 ? 26.441 56.085 46.215 1.00 37.21 341 GLU B N 1
ATOM 1703 C CA . GLU B 2 46 ? 26.815 56.559 47.569 1.00 42.70 341 GLU B CA 1
ATOM 1704 C C . GLU B 2 46 ? 25.567 56.922 48.361 1.00 39.58 341 GLU B C 1
ATOM 1705 O O . GLU B 2 46 ? 25.464 56.621 49.531 1.00 41.23 341 GLU B O 1
ATOM 1711 N N . HIS B 2 47 ? 24.618 57.574 47.703 1.00 34.63 342 HIS B N 1
ATOM 1712 C CA . HIS B 2 47 ? 23.408 58.039 48.377 1.00 34.78 342 HIS B CA 1
ATOM 1713 C C . HIS B 2 47 ? 22.182 57.121 48.295 1.00 35.92 342 HIS B C 1
ATOM 1714 O O . HIS B 2 47 ? 21.107 57.464 48.806 1.00 35.87 342 HIS B O 1
ATOM 1721 N N . GLN B 2 48 ? 22.354 55.972 47.645 1.00 36.27 343 GLN B N 1
ATOM 1722 C CA . GLN B 2 48 ? 21.280 54.989 47.447 1.00 39.04 343 GLN B CA 1
ATOM 1723 C C . GLN B 2 48 ? 20.026 55.569 46.781 1.00 36.15 343 GLN B C 1
ATOM 1724 O O . GLN B 2 48 ? 18.917 55.364 47.249 1.00 38.19 343 GLN B O 1
ATOM 1730 N N . ILE B 2 49 ? 20.204 56.280 45.678 1.00 30.57 344 ILE B N 1
ATOM 1731 C CA . ILE B 2 49 ? 19.070 56.840 44.974 1.00 32.56 344 ILE B CA 1
ATOM 1732 C C . ILE B 2 49 ? 19.142 56.402 43.510 1.00 33.73 344 ILE B C 1
ATOM 1733 O O . ILE B 2 49 ? 20.230 56.164 42.987 1.00 31.59 344 ILE B O 1
ATOM 1738 N N . GLY B 2 50 ? 17.989 56.305 42.855 1.00 34.52 345 GLY B N 1
ATOM 1739 C CA . GLY B 2 50 ? 17.946 55.864 41.473 1.00 34.55 345 GLY B CA 1
ATOM 1740 C C . GLY B 2 50 ? 17.634 56.989 40.495 1.00 32.29 345 GLY B C 1
ATOM 1741 O O . GLY B 2 50 ? 17.573 56.750 39.293 1.00 29.01 345 GLY B O 1
ATOM 1749 N N . ALA B 2 52 ? 17.963 61.668 40.082 1.00 22.76 347 ALA B N 1
ATOM 1750 C CA . ALA B 2 52 ? 18.476 62.921 40.637 1.00 23.86 347 ALA B CA 1
ATOM 1751 C C . ALA B 2 52 ? 18.182 64.068 39.679 1.00 21.63 347 ALA B C 1
ATOM 1752 O O . ALA B 2 52 ? 18.242 63.883 38.467 1.00 20.69 347 ALA B O 1
ATOM 1754 N N . PRO B 2 53 ? 17.887 65.257 40.217 1.00 22.84 348 PRO B N 1
ATOM 1755 C CA . PRO B 2 53 ? 17.856 66.460 39.365 1.00 20.44 348 PRO B CA 1
ATOM 1756 C C . PRO B 2 53 ? 19.255 66.726 38.804 1.00 22.37 348 PRO B C 1
ATOM 1757 O O . PRO B 2 53 ? 20.253 66.473 39.498 1.00 23.35 348 PRO B O 1
ATOM 1761 N N . VAL B 2 54 ? 19.315 67.148 37.539 1.00 18.78 349 VAL B N 1
ATOM 1762 C CA . VAL B 2 54 ? 20.525 67.617 36.909 1.00 19.16 349 VAL B CA 1
ATOM 1763 C C . VAL B 2 54 ? 20.477 69.172 36.913 1.00 20.39 349 VAL B C 1
ATOM 1764 O O . VAL B 2 54 ? 19.459 69.770 36.506 1.00 20.51 349 VAL B O 1
ATOM 1768 N N . VAL B 2 55 ? 21.516 69.806 37.446 1.00 18.08 350 VAL B N 1
ATOM 1769 C CA . VAL B 2 55 ? 21.548 71.277 37.488 1.00 21.09 350 VAL B CA 1
ATOM 1770 C C . VAL B 2 55 ? 22.713 71.862 36.683 1.00 20.99 350 VAL B C 1
ATOM 1771 O O . VAL B 2 55 ? 23.695 71.167 36.420 1.00 18.09 350 VAL B O 1
ATOM 1775 N N . ASP B 2 56 ? 22.622 73.139 36.322 1.00 20.99 351 ASP B N 1
ATOM 1776 C CA . ASP B 2 56 ? 23.776 73.817 35.721 1.00 21.75 351 ASP B CA 1
ATOM 1777 C C . ASP B 2 56 ? 24.795 74.279 36.763 1.00 23.26 351 ASP B C 1
ATOM 1778 O O . ASP B 2 56 ? 24.623 74.008 37.980 1.00 21.12 351 ASP B O 1
ATOM 1783 N N A GLN B 2 57 ? 25.867 74.938 36.324 0.52 24.92 352 GLN B N 1
ATOM 1784 N N B GLN B 2 57 ? 25.810 75.006 36.280 0.48 24.93 352 GLN B N 1
ATOM 1785 C CA A GLN B 2 57 ? 26.936 75.264 37.266 0.52 26.31 352 GLN B CA 1
ATOM 1786 C CA B GLN B 2 57 ? 26.971 75.438 37.064 0.48 26.53 352 GLN B CA 1
ATOM 1787 C C A GLN B 2 57 ? 26.424 76.150 38.388 0.52 26.80 352 GLN B C 1
ATOM 1788 C C B GLN B 2 57 ? 26.600 76.383 38.196 0.48 27.00 352 GLN B C 1
ATOM 1789 O O A GLN B 2 57 ? 26.923 76.068 39.508 0.52 28.75 352 GLN B O 1
ATOM 1790 O O B GLN B 2 57 ? 27.406 76.608 39.103 0.48 28.75 352 GLN B O 1
ATOM 1801 N N . ASN B 2 58 ? 25.405 76.960 38.112 1.00 23.79 353 ASN B N 1
ATOM 1802 C CA . ASN B 2 58 ? 24.871 77.826 39.165 1.00 26.87 353 ASN B CA 1
ATOM 1803 C C . ASN B 2 58 ? 23.638 77.264 39.877 1.00 25.11 353 ASN B C 1
ATOM 1804 O O . ASN B 2 58 ? 22.966 77.986 40.604 1.00 25.71 353 ASN B O 1
ATOM 1809 N N . GLY B 2 59 ? 23.335 75.988 39.653 1.00 22.37 354 GLY B N 1
ATOM 1810 C CA . GLY B 2 59 ? 22.353 75.317 40.482 1.00 23.36 354 GLY B CA 1
ATOM 1811 C C . GLY B 2 59 ? 20.906 75.319 40.008 1.00 23.41 354 GLY B C 1
ATOM 1812 O O . GLY B 2 59 ? 20.051 74.847 40.718 1.00 22.76 354 GLY B O 1
ATOM 1813 N N . HIS B 2 60 ? 20.629 75.835 38.818 1.00 19.29 355 HIS B N 1
ATOM 1814 C CA . HIS B 2 60 ? 19.273 75.789 38.278 1.00 23.45 355 HIS B CA 1
ATOM 1815 C C . HIS B 2 60 ? 18.971 74.428 37.643 1.00 23.54 355 HIS B C 1
ATOM 1816 O O . HIS B 2 60 ? 19.833 73.843 36.992 1.00 21.16 355 HIS B O 1
ATOM 1823 N N . LEU B 2 61 ? 17.740 73.956 37.788 1.00 20.68 356 LEU B N 1
ATOM 1824 C CA . LEU B 2 61 ? 17.337 72.656 37.217 1.00 20.38 356 LEU B CA 1
ATOM 1825 C C . LEU B 2 61 ? 17.448 72.695 35.688 1.00 21.02 356 LEU B C 1
ATOM 1826 O O . LEU B 2 61 ? 16.946 73.602 35.076 1.00 22.33 356 LEU B O 1
ATOM 1831 N N . VAL B 2 62 ? 18.065 71.700 35.075 1.00 18.14 357 VAL B N 1
ATOM 1832 C CA . VAL B 2 62 ? 18.088 71.628 33.635 1.00 21.57 357 VAL B CA 1
ATOM 1833 C C . VAL B 2 62 ? 17.583 70.252 33.132 1.00 24.79 357 VAL B C 1
ATOM 1834 O O . VAL B 2 62 ? 17.313 70.088 31.960 1.00 25.29 357 VAL B O 1
ATOM 1838 N N . GLY B 2 63 ? 17.425 69.282 34.027 1.00 23.13 358 GLY B N 1
ATOM 1839 C CA . GLY B 2 63 ? 17.017 67.971 33.573 1.00 22.94 358 GLY B CA 1
ATOM 1840 C C . GLY B 2 63 ? 16.874 67.030 34.750 1.00 20.71 358 GLY B C 1
ATOM 1841 O O . GLY B 2 63 ? 17.024 67.445 35.904 1.00 23.01 358 GLY B O 1
ATOM 1842 N N . ILE B 2 64 ? 16.526 65.796 34.428 1.00 21.26 359 ILE B N 1
ATOM 1843 C CA . ILE B 2 64 ? 16.396 64.690 35.371 1.00 22.90 359 ILE B CA 1
ATOM 1844 C C . ILE B 2 64 ? 17.180 63.510 34.812 1.00 20.10 359 ILE B C 1
ATOM 1845 O O . ILE B 2 64 ? 17.183 63.284 33.604 1.00 19.16 359 ILE B O 1
ATOM 1850 N N . ILE B 2 65 ? 17.837 62.751 35.673 1.00 19.18 360 ILE B N 1
ATOM 1851 C CA . ILE B 2 65 ? 18.556 61.580 35.170 1.00 20.34 360 ILE B CA 1
ATOM 1852 C C . ILE B 2 65 ? 18.256 60.419 36.115 1.00 20.05 360 ILE B C 1
ATOM 1853 O O . ILE B 2 65 ? 18.138 60.621 37.336 1.00 17.03 360 ILE B O 1
ATOM 1858 N N . THR B 2 66 ? 18.096 59.229 35.535 1.00 18.55 361 THR B N 1
ATOM 1859 C CA . THR B 2 66 ? 17.817 58.009 36.284 1.00 21.18 361 THR B CA 1
ATOM 1860 C C . THR B 2 66 ? 18.760 56.903 35.828 1.00 20.98 361 THR B C 1
ATOM 1861 O O . THR B 2 66 ? 19.481 57.048 34.804 1.00 22.44 361 THR B O 1
ATOM 1865 N N . GLU B 2 67 ? 18.748 55.796 36.562 1.00 20.38 362 GLU B N 1
ATOM 1866 C CA . GLU B 2 67 ? 19.612 54.670 36.203 1.00 23.18 362 GLU B CA 1
ATOM 1867 C C . GLU B 2 67 ? 19.351 54.204 34.777 1.00 23.13 362 GLU B C 1
ATOM 1868 O O . GLU B 2 67 ? 20.301 53.904 34.060 1.00 23.38 362 GLU B O 1
ATOM 1874 N N . SER B 2 68 ? 18.077 54.192 34.363 1.00 21.38 363 SER B N 1
ATOM 1875 C CA . SER B 2 68 ? 17.714 53.646 33.073 1.00 25.03 363 SER B CA 1
ATOM 1876 C C . SER B 2 68 ? 18.249 54.527 31.952 1.00 23.55 363 SER B C 1
ATOM 1877 O O . SER B 2 68 ? 18.499 54.042 30.846 1.00 22.44 363 SER B O 1
ATOM 1880 N N . ASP B 2 69 ? 18.462 55.808 32.251 1.00 21.87 364 ASP B N 1
ATOM 1881 C CA . ASP B 2 69 ? 19.009 56.716 31.243 1.00 24.01 364 ASP B CA 1
ATOM 1882 C C . ASP B 2 69 ? 20.391 56.311 30.753 1.00 24.95 364 ASP B C 1
ATOM 1883 O O . ASP B 2 69 ? 20.759 56.630 29.632 1.00 23.38 364 ASP B O 1
ATOM 1888 N N . PHE B 2 70 ? 21.161 55.628 31.598 1.00 24.74 365 PHE B N 1
ATOM 1889 C CA . PHE B 2 70 ? 22.493 55.160 31.193 1.00 23.22 365 PHE B CA 1
ATOM 1890 C C . PHE B 2 70 ? 22.379 54.299 29.926 1.00 23.58 365 PHE B C 1
ATOM 1891 O O . PHE B 2 70 ? 23.250 54.333 29.071 1.00 25.20 365 PHE B O 1
ATOM 1899 N N . LEU B 2 71 ? 21.278 53.564 29.770 1.00 22.92 366 LEU B N 1
ATOM 1900 C CA . LEU B 2 71 ? 21.115 52.755 28.538 1.00 22.42 366 LEU B CA 1
ATOM 1901 C C . LEU B 2 71 ? 21.107 53.599 27.284 1.00 24.57 366 LEU B C 1
ATOM 1902 O O . LEU B 2 71 ? 21.401 53.101 26.214 1.00 26.38 366 LEU B O 1
ATOM 1907 N N . ARG B 2 72 ? 20.691 54.864 27.393 1.00 25.31 367 ARG B N 1
ATOM 1908 C CA . ARG B 2 72 ? 20.684 55.749 26.234 1.00 26.46 367 ARG B CA 1
ATOM 1909 C C . ARG B 2 72 ? 22.091 55.962 25.688 1.00 30.40 367 ARG B C 1
ATOM 1910 O O . ARG B 2 72 ? 22.266 56.320 24.537 1.00 34.03 367 ARG B O 1
ATOM 1918 N N . GLY B 2 73 ? 23.102 55.766 26.523 1.00 32.44 368 GLY B N 1
ATOM 1919 C CA . GLY B 2 73 ? 24.483 55.799 26.053 1.00 31.28 368 GLY B CA 1
ATOM 1920 C C . GLY B 2 73 ? 25.057 54.404 25.898 1.00 29.13 368 GLY B C 1
ATOM 1921 O O . GLY B 2 73 ? 26.274 54.218 25.852 1.00 30.08 368 GLY B O 1
ATOM 1922 N N . SER B 2 74 ? 24.177 53.416 25.840 1.00 27.91 369 SER B N 1
ATOM 1923 C CA . SER B 2 74 ? 24.589 52.018 25.694 1.00 28.00 369 SER B CA 1
ATOM 1924 C C . SER B 2 74 ? 25.423 51.483 26.841 1.00 26.05 369 SER B C 1
ATOM 1925 O O . SER B 2 74 ? 26.247 50.597 26.634 1.00 26.82 369 SER B O 1
ATOM 1928 N N . ILE B 2 75 ? 25.197 52.001 28.050 1.00 24.82 370 ILE B N 1
ATOM 1929 C CA . ILE B 2 75 ? 25.877 51.493 29.236 1.00 21.61 370 ILE B CA 1
ATOM 1930 C C . ILE B 2 75 ? 24.808 50.967 30.199 1.00 23.03 370 ILE B C 1
ATOM 1931 O O . ILE B 2 75 ? 23.863 51.684 30.542 1.00 22.92 370 ILE B O 1
ATOM 1936 N N . PRO B 2 76 ? 24.966 49.717 30.658 1.00 24.22 371 PRO B N 1
ATOM 1937 C CA . PRO B 2 76 ? 24.021 49.217 31.648 1.00 23.56 371 PRO B CA 1
ATOM 1938 C C . PRO B 2 76 ? 24.472 49.744 33.029 1.00 21.37 371 PRO B C 1
ATOM 1939 O O . PRO B 2 76 ? 25.605 49.507 33.464 1.00 22.55 371 PRO B O 1
ATOM 1943 N N . PHE B 2 77 ? 23.594 50.448 33.722 1.00 22.00 372 PHE B N 1
ATOM 1944 C CA . PHE B 2 77 ? 23.966 50.994 35.038 1.00 21.48 372 PHE B CA 1
ATOM 1945 C C . PHE B 2 77 ? 24.545 49.909 35.972 1.00 21.72 372 PHE B C 1
ATOM 1946 O O . PHE B 2 77 ? 25.397 50.184 36.825 1.00 20.59 372 PHE B O 1
ATOM 1954 N N . TRP B 2 78 ? 24.136 48.661 35.770 1.00 22.02 373 TRP B N 1
ATOM 1955 C CA . TRP B 2 78 ? 24.552 47.590 36.694 1.00 24.31 373 TRP B CA 1
ATOM 1956 C C . TRP B 2 78 ? 26.062 47.386 36.712 1.00 22.97 373 TRP B C 1
ATOM 1957 O O . TRP B 2 78 ? 26.603 46.875 37.685 1.00 23.08 373 TRP B O 1
ATOM 1968 N N . ILE B 2 79 ? 26.734 47.794 35.636 1.00 22.88 374 ILE B N 1
ATOM 1969 C CA . ILE B 2 79 ? 28.177 47.692 35.581 1.00 26.59 374 ILE B CA 1
ATOM 1970 C C . ILE B 2 79 ? 28.864 48.388 36.771 1.00 25.66 374 ILE B C 1
ATOM 1971 O O . ILE B 2 79 ? 29.926 47.944 37.243 1.00 26.83 374 ILE B O 1
ATOM 1976 N N . TYR B 2 80 ? 28.240 49.445 37.283 1.00 21.02 375 TYR B N 1
ATOM 1977 C CA . TYR B 2 80 ? 28.799 50.170 38.440 1.00 21.86 375 TYR B CA 1
ATOM 1978 C C . TYR B 2 80 ? 28.503 49.476 39.777 1.00 25.26 375 TYR B C 1
ATOM 1979 O O . TYR B 2 80 ? 29.143 49.768 40.789 1.00 27.63 375 TYR B O 1
ATOM 1988 N N . GLU B 2 81 ? 27.544 48.552 39.796 1.00 27.42 376 GLU B N 1
ATOM 1989 C CA . GLU B 2 81 ? 27.245 47.806 41.030 1.00 32.73 376 GLU B CA 1
ATOM 1990 C C . GLU B 2 81 ? 27.865 46.420 41.082 1.00 34.82 376 GLU B C 1
ATOM 1991 O O . GLU B 2 81 ? 28.192 45.923 42.155 1.00 38.59 376 GLU B O 1
ATOM 1997 N N . ALA B 2 82 ? 27.983 45.770 39.930 1.00 32.94 377 ALA B N 1
ATOM 1998 C CA . ALA B 2 82 ? 28.315 44.355 39.918 1.00 35.19 377 ALA B CA 1
ATOM 1999 C C . ALA B 2 82 ? 29.141 44.010 38.710 1.00 33.15 377 ALA B C 1
ATOM 2000 O O . ALA B 2 82 ? 28.757 43.121 37.973 1.00 30.57 377 ALA B O 1
ATOM 2002 N N . SER B 2 83 ? 30.257 44.709 38.488 1.00 31.60 378 SER B N 1
ATOM 2003 C CA . SER B 2 83 ? 31.050 44.437 37.284 1.00 34.68 378 SER B CA 1
ATOM 2004 C C . SER B 2 83 ? 31.602 43.006 37.257 1.00 34.42 378 SER B C 1
ATOM 2005 O O . SER B 2 83 ? 31.700 42.402 36.195 1.00 34.52 378 SER B O 1
ATOM 2008 N N A GLU B 2 84 ? 31.961 42.486 38.429 0.57 35.15 379 GLU B N 1
ATOM 2009 N N B GLU B 2 84 ? 31.969 42.469 38.420 0.43 35.30 379 GLU B N 1
ATOM 2010 C CA A GLU B 2 84 ? 32.506 41.141 38.526 0.57 37.95 379 GLU B CA 1
ATOM 2011 C CA B GLU B 2 84 ? 32.502 41.113 38.457 0.43 37.43 379 GLU B CA 1
ATOM 2012 C C A GLU B 2 84 ? 31.511 40.042 38.082 0.57 36.41 379 GLU B C 1
ATOM 2013 C C B GLU B 2 84 ? 31.481 40.079 37.964 0.43 36.07 379 GLU B C 1
ATOM 2014 O O A GLU B 2 84 ? 31.903 39.058 37.460 0.57 36.61 379 GLU B O 1
ATOM 2015 O O B GLU B 2 84 ? 31.823 39.165 37.215 0.43 36.41 379 GLU B O 1
ATOM 2026 N N . ILE B 2 85 ? 30.231 40.234 38.379 1.00 35.03 380 ILE B N 1
ATOM 2027 C CA . ILE B 2 85 ? 29.173 39.300 37.966 1.00 34.17 380 ILE B CA 1
ATOM 2028 C C . ILE B 2 85 ? 28.952 39.460 36.463 1.00 31.72 380 ILE B C 1
ATOM 2029 O O . ILE B 2 85 ? 28.806 38.494 35.750 1.00 30.99 380 ILE B O 1
ATOM 2034 N N . LEU B 2 86 ? 28.955 40.699 35.993 1.00 32.64 381 LEU B N 1
ATOM 2035 C CA . LEU B 2 86 ? 28.833 40.976 34.574 1.00 35.38 381 LEU B CA 1
ATOM 2036 C C . LEU B 2 86 ? 29.995 40.454 33.742 1.00 36.48 381 LEU B C 1
ATOM 2037 O O . LEU B 2 86 ? 29.786 39.999 32.611 1.00 38.05 381 LEU B O 1
ATOM 2042 N N . SER B 2 87 ? 31.197 40.459 34.321 1.00 35.89 382 SER B N 1
ATOM 2043 C CA . SER B 2 87 ? 32.380 39.896 33.658 1.00 37.90 382 SER B CA 1
ATOM 2044 C C . SER B 2 87 ? 32.333 38.402 33.424 1.00 38.12 382 SER B C 1
ATOM 2045 O O . SER B 2 87 ? 33.113 37.883 32.641 1.00 40.88 382 SER B O 1
ATOM 2048 N N . ARG B 2 88 ? 31.442 37.690 34.094 1.00 36.95 383 ARG B N 1
ATOM 2049 C CA . ARG B 2 88 ? 31.278 36.274 33.753 1.00 39.57 383 ARG B CA 1
ATOM 2050 C C . ARG B 2 88 ? 30.515 36.163 32.441 1.00 38.96 383 ARG B C 1
ATOM 2051 O O . ARG B 2 88 ? 30.581 35.147 31.759 1.00 40.52 383 ARG B O 1
ATOM 2059 N N . ALA B 2 89 ? 29.792 37.223 32.097 1.00 38.70 384 ALA B N 1
ATOM 2060 C CA . ALA B 2 89 ? 28.975 37.254 30.889 1.00 39.09 384 ALA B CA 1
ATOM 2061 C C . ALA B 2 89 ? 29.679 37.924 29.704 1.00 39.31 384 ALA B C 1
ATOM 2062 O O . ALA B 2 89 ? 29.440 37.586 28.562 1.00 39.85 384 ALA B O 1
ATOM 2064 N N . ILE B 2 90 ? 30.530 38.893 30.007 1.00 40.80 385 ILE B N 1
ATOM 2065 C CA . ILE B 2 90 ? 31.085 39.823 29.032 1.00 41.04 385 ILE B CA 1
ATOM 2066 C C . ILE B 2 90 ? 32.608 39.785 29.170 1.00 41.75 385 ILE B C 1
ATOM 2067 O O . ILE B 2 90 ? 33.132 39.942 30.276 1.00 41.07 385 ILE B O 1
ATOM 2072 N N . PRO B 2 91 ? 33.326 39.579 28.056 1.00 42.04 386 PRO B N 1
ATOM 2073 C CA . PRO B 2 91 ? 34.792 39.576 28.154 1.00 42.18 386 PRO B CA 1
ATOM 2074 C C . PRO B 2 91 ? 35.335 40.901 28.740 1.00 38.97 386 PRO B C 1
ATOM 2075 O O . PRO B 2 91 ? 34.692 41.958 28.628 1.00 32.91 386 PRO B O 1
ATOM 2079 N N . ALA B 2 92 ? 36.472 40.812 29.427 1.00 41.61 387 ALA B N 1
ATOM 2080 C CA . ALA B 2 92 ? 37.079 41.970 30.093 1.00 44.52 387 ALA B CA 1
ATOM 2081 C C . ALA B 2 92 ? 37.373 43.189 29.202 1.00 45.46 387 ALA B C 1
ATOM 2082 O O . ALA B 2 92 ? 37.190 44.308 29.650 1.00 46.04 387 ALA B O 1
ATOM 2084 N N . PRO B 2 93 ? 37.842 42.987 27.952 1.00 46.41 388 PRO B N 1
ATOM 2085 C CA . PRO B 2 93 ? 38.044 44.217 27.168 1.00 46.47 388 PRO B CA 1
ATOM 2086 C C . PRO B 2 93 ? 36.725 44.961 26.902 1.00 41.31 388 PRO B C 1
ATOM 2087 O O . PRO B 2 93 ? 36.724 46.180 26.796 1.00 38.27 388 PRO B O 1
ATOM 2091 N N . GLU B 2 94 ? 35.616 44.230 26.820 1.00 38.25 389 GLU B N 1
ATOM 2092 C CA . GLU B 2 94 ? 34.336 44.856 26.534 1.00 35.24 389 GLU B CA 1
ATOM 2093 C C . GLU B 2 94 ? 33.787 45.594 27.749 1.00 32.49 389 GLU B C 1
ATOM 2094 O O . GLU B 2 94 ? 33.181 46.647 27.604 1.00 30.97 389 GLU B O 1
ATOM 2100 N N . VAL B 2 95 ? 33.968 45.024 28.938 1.00 32.23 390 VAL B N 1
ATOM 2101 C CA . VAL B 2 95 ? 33.589 45.715 30.178 1.00 31.35 390 VAL B CA 1
ATOM 2102 C C . VAL B 2 95 ? 34.428 46.975 30.318 1.00 31.32 390 VAL B C 1
ATOM 2103 O O . VAL B 2 95 ? 33.930 48.018 30.713 1.00 30.37 390 VAL B O 1
ATOM 2107 N N . GLU B 2 96 ? 35.716 46.880 30.009 1.00 34.67 391 GLU B N 1
ATOM 2108 C CA . GLU B 2 96 ? 36.567 48.048 30.146 1.00 38.94 391 GLU B CA 1
ATOM 2109 C C . GLU B 2 96 ? 36.125 49.146 29.197 1.00 36.74 391 GLU B C 1
ATOM 2110 O O . GLU B 2 96 ? 36.149 50.330 29.545 1.00 34.95 391 GLU B O 1
ATOM 2116 N N . HIS B 2 97 ? 35.679 48.745 28.015 1.00 35.28 392 HIS B N 1
ATOM 2117 C CA . HIS B 2 97 ? 35.169 49.701 27.040 1.00 36.11 392 HIS B CA 1
ATOM 2118 C C . HIS B 2 97 ? 33.901 50.433 27.537 1.00 32.82 392 HIS B C 1
ATOM 2119 O O . HIS B 2 97 ? 33.692 51.642 27.287 1.00 31.04 392 HIS B O 1
ATOM 2126 N N . LEU B 2 98 ? 33.050 49.693 28.239 1.00 29.82 393 LEU B N 1
ATOM 2127 C CA . LEU B 2 98 ? 31.902 50.302 28.890 1.00 28.30 393 LEU B CA 1
ATOM 2128 C C . LEU B 2 98 ? 32.330 51.354 29.911 1.00 27.00 393 LEU B C 1
ATOM 2129 O O . LEU B 2 98 ? 31.804 52.465 29.922 1.00 26.74 393 LEU B O 1
ATOM 2134 N N . PHE B 2 99 ? 33.265 51.006 30.779 1.00 27.77 394 PHE B N 1
ATOM 2135 C CA . PHE B 2 99 ? 33.809 51.985 31.723 1.00 29.30 394 PHE B CA 1
ATOM 2136 C C . PHE B 2 99 ? 34.413 53.219 31.037 1.00 30.58 394 PHE B C 1
ATOM 2137 O O . PHE B 2 99 ? 34.218 54.351 31.513 1.00 29.33 394 PHE B O 1
ATOM 2145 N N A GLU B 2 100 ? 35.144 52.989 29.948 0.60 33.37 395 GLU B N 1
ATOM 2146 N N B GLU B 2 100 ? 35.146 53.015 29.944 0.40 33.41 395 GLU B N 1
ATOM 2147 C CA A GLU B 2 100 ? 35.758 54.067 29.172 0.60 35.79 395 GLU B CA 1
ATOM 2148 C CA B GLU B 2 100 ? 35.750 54.137 29.219 0.40 35.32 395 GLU B CA 1
ATOM 2149 C C A GLU B 2 100 ? 34.663 55.037 28.686 0.60 33.17 395 GLU B C 1
ATOM 2150 C C B GLU B 2 100 ? 34.657 55.066 28.672 0.40 32.98 395 GLU B C 1
ATOM 2151 O O A GLU B 2 100 ? 34.771 56.255 28.817 0.60 32.45 395 GLU B O 1
ATOM 2152 O O B GLU B 2 100 ? 34.767 56.290 28.742 0.40 32.67 395 GLU B O 1
ATOM 2163 N N . THR B 2 101 ? 33.600 54.475 28.132 1.00 32.14 396 THR B N 1
ATOM 2164 C CA . THR B 2 101 ? 32.478 55.252 27.643 1.00 31.73 396 THR B CA 1
ATOM 2165 C C . THR B 2 101 ? 31.832 56.064 28.771 1.00 29.20 396 THR B C 1
ATOM 2166 O O . THR B 2 101 ? 31.467 57.216 28.569 1.00 31.21 396 THR B O 1
ATOM 2170 N N . GLY B 2 102 ? 31.725 55.478 29.963 1.00 25.12 397 GLY B N 1
ATOM 2171 C CA . GLY B 2 102 ? 31.087 56.156 31.073 1.00 24.91 397 GLY B CA 1
ATOM 2172 C C . GLY B 2 102 ? 31.899 57.348 31.553 1.00 27.05 397 GLY B C 1
ATOM 2173 O O . GLY B 2 102 ? 31.334 58.287 32.069 1.00 25.56 397 GLY B O 1
ATOM 2174 N N . ARG B 2 103 ? 33.222 57.290 31.390 1.00 27.90 398 ARG B N 1
ATOM 2175 C CA . ARG B 2 103 ? 34.102 58.355 31.806 1.00 26.28 398 ARG B CA 1
ATOM 2176 C C . ARG B 2 103 ? 34.101 59.458 30.754 1.00 29.48 398 ARG B C 1
ATOM 2177 O O . ARG B 2 103 ? 34.663 60.525 30.972 1.00 30.67 398 ARG B O 1
ATOM 2185 N N A LYS B 2 104 ? 33.473 59.211 29.614 0.67 29.53 399 LYS B N 1
ATOM 2186 N N B LYS B 2 104 ? 33.482 59.207 29.607 0.33 29.83 399 LYS B N 1
ATOM 2187 C CA A LYS B 2 104 ? 33.467 60.232 28.567 0.67 32.07 399 LYS B CA 1
ATOM 2188 C CA B LYS B 2 104 ? 33.460 60.225 28.559 0.33 31.96 399 LYS B CA 1
ATOM 2189 C C A LYS B 2 104 ? 32.126 60.956 28.442 0.67 31.22 399 LYS B C 1
ATOM 2190 C C B LYS B 2 104 ? 32.126 60.963 28.503 0.33 31.26 399 LYS B C 1
ATOM 2191 O O A LYS B 2 104 ? 32.088 62.165 28.276 0.67 33.71 399 LYS B O 1
ATOM 2192 O O B LYS B 2 104 ? 32.091 62.187 28.460 0.33 33.02 399 LYS B O 1
ATOM 2203 N N . LEU B 2 105 ? 31.031 60.214 28.499 1.00 28.97 400 LEU B N 1
ATOM 2204 C CA . LEU B 2 105 ? 29.705 60.814 28.401 1.00 28.26 400 LEU B CA 1
ATOM 2205 C C . LEU B 2 105 ? 29.350 61.570 29.679 1.00 27.72 400 LEU B C 1
ATOM 2206 O O . LEU B 2 105 ? 29.803 61.203 30.780 1.00 25.66 400 LEU B O 1
ATOM 2211 N N . THR B 2 106 ? 28.507 62.588 29.551 1.00 26.44 401 THR B N 1
ATOM 2212 C CA . THR B 2 106 ? 28.099 63.347 30.730 1.00 25.16 401 THR B CA 1
ATOM 2213 C C . THR B 2 106 ? 26.599 63.237 30.971 1.00 25.12 401 THR B C 1
ATOM 2214 O O . THR B 2 106 ? 25.851 62.774 30.106 1.00 25.30 401 THR B O 1
ATOM 2218 N N . ALA B 2 107 ? 26.161 63.691 32.145 1.00 23.27 402 ALA B N 1
ATOM 2219 C CA . ALA B 2 107 ? 24.747 63.671 32.463 1.00 22.23 402 ALA B CA 1
ATOM 2220 C C . ALA B 2 107 ? 23.906 64.303 31.388 1.00 23.48 402 ALA B C 1
ATOM 2221 O O . ALA B 2 107 ? 22.814 63.810 31.104 1.00 26.52 402 ALA B O 1
ATOM 2223 N N A SER B 2 108 ? 24.387 65.406 30.819 0.51 25.43 403 SER B N 1
ATOM 2224 N N B SER B 2 108 ? 24.404 65.404 30.819 0.49 25.43 403 SER B N 1
ATOM 2225 C CA A SER B 2 108 ? 23.599 66.176 29.842 0.51 28.08 403 SER B CA 1
ATOM 2226 C CA B SER B 2 108 ? 23.663 66.204 29.822 0.49 28.26 403 SER B CA 1
ATOM 2227 C C A SER B 2 108 ? 23.303 65.372 28.571 0.51 28.94 403 SER B C 1
ATOM 2228 C C B SER B 2 108 ? 23.325 65.390 28.569 0.49 28.95 403 SER B C 1
ATOM 2229 O O A SER B 2 108 ? 22.318 65.615 27.882 0.51 29.61 403 SER B O 1
ATOM 2230 O O B SER B 2 108 ? 22.330 65.639 27.899 0.49 29.60 403 SER B O 1
ATOM 2235 N N . ALA B 2 109 ? 24.147 64.394 28.282 1.00 28.64 404 ALA B N 1
ATOM 2236 C CA . ALA B 2 109 ? 23.981 63.603 27.086 1.00 30.09 404 ALA B CA 1
ATOM 2237 C C . ALA B 2 109 ? 22.895 62.552 27.231 1.00 30.20 404 ALA B C 1
ATOM 2238 O O . ALA B 2 109 ? 22.330 62.122 26.223 1.00 31.87 404 ALA B O 1
ATOM 2240 N N . VAL B 2 110 ? 22.575 62.142 28.465 1.00 26.75 405 VAL B N 1
ATOM 2241 C CA . VAL B 2 110 ? 21.471 61.210 28.634 1.00 21.04 405 VAL B CA 1
ATOM 2242 C C . VAL B 2 110 ? 20.247 61.721 29.428 1.00 23.61 405 VAL B C 1
ATOM 2243 O O . VAL B 2 110 ? 19.237 61.041 29.475 1.00 27.10 405 VAL B O 1
ATOM 2255 N N . THR B 2 112 ? 16.797 63.583 30.819 1.00 26.57 407 THR B N 1
ATOM 2256 C CA . THR B 2 112 ? 15.558 63.982 30.158 1.00 30.95 407 THR B CA 1
ATOM 2257 C C . THR B 2 112 ? 15.066 65.342 30.672 1.00 33.19 407 THR B C 1
ATOM 2258 O O . THR B 2 112 ? 15.460 65.800 31.751 1.00 26.06 407 THR B O 1
ATOM 2262 N N A GLN B 2 113 ? 14.205 65.959 29.876 0.66 37.30 408 GLN B N 1
ATOM 2263 N N B GLN B 2 113 ? 14.218 65.998 29.878 0.34 37.23 408 GLN B N 1
ATOM 2264 C CA A GLN B 2 113 ? 13.502 67.165 30.247 0.66 39.19 408 GLN B CA 1
ATOM 2265 C CA B GLN B 2 113 ? 13.580 67.265 30.248 0.34 38.78 408 GLN B CA 1
ATOM 2266 C C A GLN B 2 113 ? 12.236 66.793 30.986 0.66 41.69 408 GLN B C 1
ATOM 2267 C C B GLN B 2 113 ? 12.212 66.972 30.873 0.34 41.55 408 GLN B C 1
ATOM 2268 O O A GLN B 2 113 ? 11.513 65.882 30.578 0.66 42.85 408 GLN B O 1
ATOM 2269 O O B GLN B 2 113 ? 11.388 66.287 30.264 0.34 43.57 408 GLN B O 1
ATOM 2280 N N . PRO B 2 114 ? 11.963 67.489 32.091 1.00 42.94 409 PRO B N 1
ATOM 2281 C CA . PRO B 2 114 ? 10.706 67.207 32.807 1.00 43.85 409 PRO B CA 1
ATOM 2282 C C . PRO B 2 114 ? 9.552 67.954 32.133 1.00 45.13 409 PRO B C 1
ATOM 2283 O O . PRO B 2 114 ? 9.674 69.146 31.837 1.00 44.69 409 PRO B O 1
ATOM 2287 N N . VAL B 2 115 ? 8.457 67.251 31.867 1.00 46.42 410 VAL B N 1
ATOM 2288 C CA . VAL B 2 115 ? 7.311 67.887 31.239 1.00 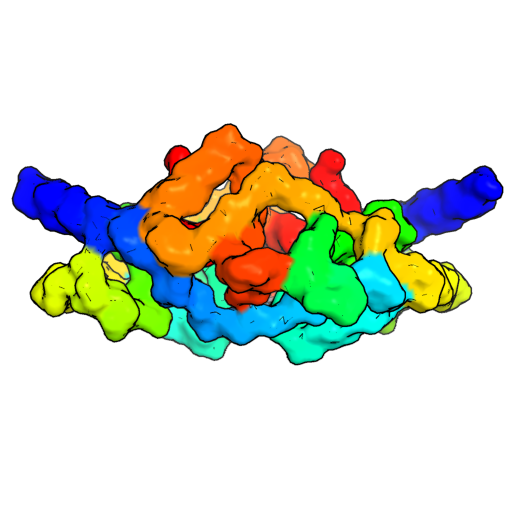49.95 410 VAL B CA 1
ATOM 2289 C C . VAL B 2 115 ? 6.631 68.813 32.242 1.00 49.61 410 VAL B C 1
ATOM 2290 O O . VAL B 2 115 ? 6.128 69.876 31.877 1.00 53.04 410 VAL B O 1
ATOM 2294 N N . VAL B 2 116 ? 6.631 68.430 33.517 1.00 42.66 411 VAL B N 1
ATOM 2295 C CA . VAL B 2 116 ? 6.027 69.296 34.514 1.00 39.58 411 VAL B CA 1
ATOM 2296 C C . VAL B 2 116 ? 6.865 69.424 35.770 1.00 33.91 411 VAL B C 1
ATOM 2297 O O . VAL B 2 116 ? 7.605 68.503 36.145 1.00 33.24 411 VAL B O 1
ATOM 2301 N N . THR B 2 117 ? 6.791 70.581 36.407 1.00 32.37 412 THR B N 1
ATOM 2302 C CA . THR B 2 117 ? 7.415 70.718 37.712 1.00 33.99 412 THR B CA 1
ATOM 2303 C C . THR B 2 117 ? 6.384 71.155 38.770 1.00 35.30 412 THR B C 1
ATOM 2304 O O . THR B 2 117 ? 5.310 71.693 38.442 1.00 41.28 412 THR B O 1
ATOM 2308 N N . ALA B 2 118 ? 6.708 70.946 40.038 1.00 31.47 413 ALA B N 1
ATOM 2309 C CA . ALA B 2 118 ? 5.857 71.431 41.126 1.00 30.91 413 ALA B CA 1
ATOM 2310 C C . ALA B 2 118 ? 6.609 72.416 42.028 1.00 32.10 413 ALA B C 1
ATOM 2311 O O . ALA B 2 118 ? 7.853 72.491 41.987 1.00 30.86 413 ALA B O 1
ATOM 2313 N N . ALA B 2 119 ? 5.851 73.167 42.827 1.00 33.59 414 ALA B N 1
ATOM 2314 C CA . ALA B 2 119 ? 6.396 74.033 43.881 1.00 32.84 414 ALA B CA 1
ATOM 2315 C C . ALA B 2 119 ? 6.063 73.403 45.239 1.00 31.94 414 ALA B C 1
ATOM 2316 O O . ALA B 2 119 ? 5.086 72.672 45.352 1.00 30.61 414 ALA B O 1
ATOM 2318 N N . PRO B 2 120 ? 6.898 73.634 46.267 1.00 33.35 415 PRO B N 1
ATOM 2319 C CA . PRO B 2 120 ? 6.687 72.949 47.555 1.00 33.30 415 PRO B CA 1
ATOM 2320 C C . PRO B 2 120 ? 5.379 73.322 48.291 1.00 34.22 415 PRO B C 1
ATOM 2321 O O . PRO B 2 120 ? 4.898 72.593 49.178 1.00 30.09 415 PRO B O 1
ATOM 2325 N N . GLU B 2 121 ? 4.794 74.457 47.917 1.00 35.01 416 GLU B N 1
ATOM 2326 C CA . GLU B 2 121 ? 3.539 74.852 48.517 1.00 38.01 416 GLU B CA 1
ATOM 2327 C C . GLU B 2 121 ? 2.323 74.239 47.815 1.00 38.95 416 GLU B C 1
ATOM 2328 O O . GLU B 2 121 ? 1.221 74.431 48.271 1.00 42.04 416 GLU B O 1
ATOM 2334 N N . ASP B 2 122 ? 2.514 73.539 46.696 1.00 38.13 417 ASP B N 1
ATOM 2335 C CA . ASP B 2 122 ? 1.406 72.837 46.020 1.00 38.96 417 ASP B CA 1
ATOM 2336 C C . ASP B 2 122 ? 0.914 71.630 46.861 1.00 33.66 417 ASP B C 1
ATOM 2337 O O . ASP B 2 122 ? 1.645 71.069 47.676 1.00 31.38 417 ASP B O 1
ATOM 2342 N N . SER B 2 123 ? -0.303 71.179 46.617 1.00 32.77 418 SER B N 1
ATOM 2343 C CA . SER B 2 123 ? -0.838 70.088 47.413 1.00 29.80 418 SER B CA 1
ATOM 2344 C C . SER B 2 123 ? -0.504 68.721 46.830 1.00 28.29 418 SER B C 1
ATOM 2345 O O . SER B 2 123 ? -0.310 68.550 45.630 1.00 29.78 418 SER B O 1
ATOM 2348 N N . VAL B 2 124 ? -0.496 67.726 47.698 1.00 25.83 419 VAL B N 1
ATOM 2349 C CA . VAL B 2 124 ? -0.394 66.337 47.264 1.00 25.98 419 VAL B CA 1
ATOM 2350 C C . VAL B 2 124 ? -1.426 66.000 46.160 1.00 26.79 419 VAL B C 1
ATOM 2351 O O . VAL B 2 124 ? -1.069 65.411 45.131 1.00 26.81 419 VAL B O 1
ATOM 2355 N N . GLY B 2 125 ? -2.685 66.398 46.365 1.00 27.02 420 GLY B N 1
ATOM 2356 C CA . GLY B 2 125 ? -3.735 66.132 45.398 1.00 28.18 420 GLY B CA 1
ATOM 2357 C C . GLY B 2 125 ? -3.374 66.666 44.021 1.00 28.95 420 GLY B C 1
ATOM 2358 O O . GLY B 2 125 ? -3.525 65.998 43.003 1.00 29.88 420 GLY B O 1
ATOM 2359 N N . SER B 2 126 ? -2.832 67.869 43.986 1.00 29.32 421 SER B N 1
ATOM 2360 C CA . SER B 2 126 ? -2.572 68.518 42.708 1.00 31.47 421 SER B CA 1
ATOM 2361 C C . SER B 2 126 ? -1.393 67.848 41.963 1.00 30.82 421 SER B C 1
ATOM 2362 O O . SER B 2 126 ? -1.421 67.694 40.744 1.00 31.59 421 SER B O 1
ATOM 2365 N N . ILE B 2 127 ? -0.353 67.439 42.687 1.00 28.14 422 ILE B N 1
ATOM 2366 C CA . ILE B 2 127 ? 0.732 66.713 42.039 1.00 26.43 422 ILE B CA 1
ATOM 2367 C C . ILE B 2 127 ? 0.258 65.296 41.623 1.00 27.71 422 ILE B C 1
ATOM 2368 O O . ILE B 2 127 ? 0.573 64.811 40.541 1.00 34.80 422 ILE B O 1
ATOM 2373 N N . ALA B 2 128 ? -0.535 64.655 42.462 1.00 27.84 423 ALA B N 1
ATOM 2374 C CA . ALA B 2 128 ? -1.148 63.369 42.087 1.00 30.51 423 ALA B CA 1
ATOM 2375 C C . ALA B 2 128 ? -1.932 63.513 40.770 1.00 33.98 423 ALA B C 1
ATOM 2376 O O . ALA B 2 128 ? -1.844 62.674 39.874 1.00 35.06 423 ALA B O 1
ATOM 2378 N N . ASP B 2 129 ? -2.671 64.606 40.654 1.00 34.17 424 ASP B N 1
ATOM 2379 C CA . ASP B 2 129 ? -3.402 64.884 39.438 1.00 38.52 424 ASP B CA 1
ATOM 2380 C C . ASP B 2 129 ? -2.488 65.077 38.249 1.00 38.86 424 ASP B C 1
ATOM 2381 O O . ASP B 2 129 ? -2.789 64.612 37.160 1.00 42.55 424 ASP B O 1
ATOM 2386 N N A GLN B 2 130 ? -1.370 65.767 38.478 0.53 37.21 425 GLN B N 1
ATOM 2387 N N B GLN B 2 130 ? -1.364 65.759 38.446 0.47 37.28 425 GLN B N 1
ATOM 2388 C CA A GLN B 2 130 ? -0.338 65.949 37.465 0.53 39.16 425 GLN B CA 1
ATOM 2389 C CA B GLN B 2 130 ? -0.416 65.929 37.353 0.47 39.19 425 GLN B CA 1
ATOM 2390 C C A GLN B 2 130 ? 0.194 64.599 36.982 0.53 39.96 425 GLN B C 1
ATOM 2391 C C B GLN B 2 130 ? 0.220 64.586 36.955 0.47 39.90 425 GLN B C 1
ATOM 2392 O O A GLN B 2 130 ? 0.338 64.379 35.782 0.53 41.75 425 GLN B O 1
ATOM 2393 O O B GLN B 2 130 ? 0.454 64.352 35.771 0.47 41.78 425 GLN B O 1
ATOM 2412 N N . ARG B 2 132 ? -1.066 61.404 36.942 1.00 57.61 427 ARG B N 1
ATOM 2413 C CA . ARG B 2 132 ? -2.009 60.699 36.081 1.00 66.81 427 ARG B CA 1
ATOM 2414 C C . ARG B 2 132 ? -2.247 61.400 34.744 1.00 67.88 427 ARG B C 1
ATOM 2415 O O . ARG B 2 132 ? -2.242 60.749 33.701 1.00 72.71 427 ARG B O 1
ATOM 2423 N N . ARG B 2 133 ? -2.473 62.713 34.782 1.00 64.82 428 ARG B N 1
ATOM 2424 C CA . ARG B 2 133 ? -2.831 63.481 33.587 1.00 67.81 428 ARG B CA 1
ATOM 2425 C C . ARG B 2 133 ? -1.756 63.431 32.521 1.00 68.46 428 ARG B C 1
ATOM 2426 O O . ARG B 2 133 ? -2.058 63.383 31.335 1.00 74.44 428 ARG B O 1
ATOM 2434 N N . HIS B 2 134 ? -0.502 63.433 32.942 1.00 62.35 429 HIS B N 1
ATOM 2435 C CA . HIS B 2 134 ? 0.592 63.329 32.004 1.00 63.13 429 HIS B CA 1
ATOM 2436 C C . HIS B 2 134 ? 1.125 61.916 31.985 1.00 63.52 429 HIS B C 1
ATOM 2437 O O . HIS B 2 134 ? 2.069 61.619 31.262 1.00 63.21 429 HIS B O 1
ATOM 2444 N N . GLY B 2 135 ? 0.513 61.053 32.792 1.00 59.04 430 GLY B N 1
ATOM 2445 C CA . GLY B 2 135 ? 0.918 59.658 32.916 1.00 59.93 430 GLY B CA 1
ATOM 2446 C C . GLY B 2 135 ? 2.411 59.482 33.112 1.00 59.56 430 GLY B C 1
ATOM 2447 O O . GLY B 2 135 ? 3.040 58.675 32.416 1.00 61.89 430 GLY B O 1
ATOM 2448 N N . ILE B 2 136 ? 2.981 60.252 34.042 1.00 54.62 431 ILE B N 1
ATOM 2449 C CA . ILE B 2 136 ? 4.415 60.205 34.288 1.00 52.45 431 ILE B CA 1
ATOM 2450 C C . ILE B 2 136 ? 4.704 59.576 35.628 1.00 48.49 431 ILE B C 1
ATOM 2451 O O . ILE B 2 136 ? 3.793 59.335 36.403 1.00 48.42 431 ILE B O 1
ATOM 2456 N N . HIS B 2 137 ? 5.976 59.302 35.900 1.00 45.72 432 HIS B N 1
ATOM 2457 C CA . HIS B 2 137 ? 6.358 58.606 37.127 1.00 41.58 432 HIS B CA 1
ATOM 2458 C C . HIS B 2 137 ? 7.162 59.443 38.121 1.00 38.30 432 HIS B C 1
ATOM 2459 O O . HIS B 2 137 ? 7.398 59.000 39.265 1.00 36.79 432 HIS B O 1
ATOM 2466 N N . ARG B 2 138 ? 7.573 60.638 37.701 1.00 35.39 433 ARG B N 1
ATOM 2467 C CA . ARG B 2 138 ? 8.452 61.465 38.525 1.00 35.83 433 ARG B CA 1
ATOM 2468 C C . ARG B 2 138 ? 8.185 62.919 38.237 1.00 33.16 433 ARG B C 1
ATOM 2469 O O . ARG B 2 138 ? 8.090 63.284 37.079 1.00 33.51 433 ARG B O 1
ATOM 2477 N N . ILE B 2 139 ? 8.142 63.755 39.272 1.00 29.00 434 ILE B N 1
ATOM 2478 C CA . ILE B 2 139 ? 7.999 65.193 39.073 1.00 28.18 434 ILE B CA 1
ATOM 2479 C C . ILE B 2 139 ? 8.933 65.929 40.006 1.00 22.92 434 ILE B C 1
ATOM 2480 O O . ILE B 2 139 ? 8.821 65.758 41.227 1.00 23.10 434 ILE B O 1
ATOM 2485 N N . PRO B 2 140 ? 9.802 66.785 39.450 1.00 22.61 435 PRO B N 1
ATOM 2486 C CA . PRO B 2 140 ? 10.723 67.616 40.223 1.00 24.56 435 PRO B CA 1
ATOM 2487 C C . PRO B 2 140 ? 9.994 68.744 40.994 1.00 26.18 435 PRO B C 1
ATOM 2488 O O . PRO B 2 140 ? 9.012 69.304 40.519 1.00 27.95 435 PRO B O 1
ATOM 2492 N N . VAL B 2 141 ? 10.449 69.012 42.210 1.00 25.49 436 VAL B N 1
ATOM 2493 C CA . VAL B 2 141 ? 9.905 70.098 43.021 1.00 23.79 436 VAL B CA 1
ATOM 2494 C C . VAL B 2 141 ? 10.966 71.183 43.042 1.00 26.08 436 VAL B C 1
ATOM 2495 O O . VAL B 2 141 ? 12.136 70.924 43.301 1.00 26.21 436 VAL B O 1
ATOM 2499 N N . VAL B 2 142 ? 10.541 72.395 42.713 1.00 26.32 437 VAL B N 1
ATOM 2500 C CA . VAL B 2 142 ? 11.418 73.533 42.579 1.00 30.16 437 VAL B CA 1
ATOM 2501 C C . VAL B 2 142 ? 10.911 74.654 43.449 1.00 32.80 437 VAL B C 1
ATOM 2502 O O . VAL B 2 142 ? 9.716 74.928 43.469 1.00 34.05 437 VAL B O 1
ATOM 2506 N N . GLN B 2 143 ? 11.831 75.287 44.171 1.00 34.17 438 GLN B N 1
ATOM 2507 C CA . GLN B 2 143 ? 11.549 76.406 45.057 1.00 37.79 438 GLN B CA 1
ATOM 2508 C C . GLN B 2 143 ? 12.550 77.511 44.691 1.00 48.57 438 GLN B C 1
ATOM 2509 O O . GLN B 2 143 ? 13.744 77.407 44.993 1.00 48.41 438 GLN B O 1
ATOM 2515 N N . ASP B 2 144 ? 12.063 78.530 43.981 1.00 57.12 439 ASP B N 1
ATOM 2516 C CA . ASP B 2 144 ? 12.881 79.650 43.483 1.00 63.11 439 ASP B CA 1
ATOM 2517 C C . ASP B 2 144 ? 13.950 79.232 42.465 1.00 62.87 439 ASP B C 1
ATOM 2518 O O . ASP B 2 144 ? 15.098 79.668 42.566 1.00 64.39 439 ASP B O 1
ATOM 2523 N N . GLY B 2 145 ? 13.590 78.399 41.492 1.00 60.34 440 GLY B N 1
ATOM 2524 C CA . GLY B 2 145 ? 14.548 77.963 40.481 1.00 58.66 440 GLY B CA 1
ATOM 2525 C C . GLY B 2 145 ? 15.394 76.744 40.861 1.00 52.91 440 GLY B C 1
ATOM 2526 O O . GLY B 2 145 ? 15.891 76.020 39.969 1.00 51.57 440 GLY B O 1
ATOM 2527 N N . VAL B 2 146 ? 15.509 76.528 42.180 1.00 46.71 441 VAL B N 1
ATOM 2528 C CA . VAL B 2 146 ? 16.314 75.483 42.823 1.00 38.73 441 VAL B CA 1
ATOM 2529 C C . VAL B 2 146 ? 15.540 74.218 43.152 1.00 31.38 441 VAL B C 1
ATOM 2530 O O . VAL B 2 146 ? 14.525 74.283 43.888 1.00 27.47 441 VAL B O 1
ATOM 2534 N N . PRO B 2 147 ? 16.039 73.056 42.672 1.00 29.28 442 PRO B N 1
ATOM 2535 C CA . PRO B 2 147 ? 15.414 71.761 42.973 1.00 28.19 442 PRO B CA 1
ATOM 2536 C C . PRO B 2 147 ? 15.420 71.500 44.486 1.00 24.66 442 PRO B C 1
ATOM 2537 O O . PRO B 2 147 ? 16.397 71.740 45.170 1.00 26.82 442 PRO B O 1
ATOM 2541 N N . VAL B 2 148 ? 14.330 71.013 45.018 1.00 22.59 443 VAL B N 1
ATOM 2542 C CA . VAL B 2 148 ? 14.329 70.695 46.433 1.00 22.56 443 VAL B CA 1
ATOM 2543 C C . VAL B 2 148 ? 13.868 69.270 46.600 1.00 23.10 443 VAL B C 1
ATOM 2544 O O . VAL B 2 148 ? 13.845 68.750 47.694 1.00 25.08 443 VAL B O 1
ATOM 2548 N N . GLY B 2 149 ? 13.496 68.623 45.508 1.00 24.52 444 GLY B N 1
ATOM 2549 C CA . GLY B 2 149 ? 13.124 67.227 45.603 1.00 25.30 444 GLY B CA 1
ATOM 2550 C C . GLY B 2 149 ? 12.639 66.662 44.290 1.00 26.19 444 GLY B C 1
ATOM 2551 O O . GLY B 2 149 ? 12.490 67.400 43.319 1.00 25.45 444 GLY B O 1
ATOM 2552 N N . ILE B 2 150 ? 12.404 65.348 44.270 1.00 26.39 445 ILE B N 1
ATOM 2553 C CA . ILE B 2 150 ? 11.706 64.685 43.171 1.00 26.35 445 ILE B CA 1
ATOM 2554 C C . ILE B 2 150 ? 10.636 63.813 43.803 1.00 24.31 445 ILE B C 1
ATOM 2555 O O . ILE B 2 150 ? 10.920 63.049 44.714 1.00 26.32 445 ILE B O 1
ATOM 2560 N N . VAL B 2 151 ? 9.399 63.973 43.362 1.00 20.16 446 VAL B N 1
ATOM 2561 C CA . VAL B 2 151 ? 8.312 63.183 43.918 1.00 22.13 446 VAL B CA 1
ATOM 2562 C C . VAL B 2 151 ? 8.019 62.076 42.904 1.00 24.41 446 VAL B C 1
ATOM 2563 O O . VAL B 2 151 ? 7.890 62.334 41.700 1.00 23.14 446 VAL B O 1
ATOM 2567 N N . THR B 2 152 ? 8.006 60.836 43.371 1.00 25.33 447 THR B N 1
ATOM 2568 C CA . THR B 2 152 ? 7.737 59.716 42.475 1.00 25.63 447 THR B CA 1
ATOM 2569 C C . THR B 2 152 ? 6.330 59.153 42.694 1.00 23.95 447 THR B C 1
ATOM 2570 O O . THR B 2 152 ? 5.676 59.431 43.695 1.00 22.53 447 THR B O 1
ATOM 2574 N N . ARG B 2 153 ? 5.906 58.310 41.767 1.00 26.58 448 ARG B N 1
ATOM 2575 C CA . ARG B 2 153 ? 4.640 57.608 41.889 1.00 29.33 448 ARG B CA 1
ATOM 2576 C C . ARG B 2 153 ? 4.671 56.740 43.160 1.00 25.83 448 ARG B C 1
ATOM 2577 O O . ARG B 2 153 ? 3.714 56.729 43.901 1.00 23.33 448 ARG B O 1
ATOM 2585 N N . ARG B 2 154 ? 5.790 56.065 43.434 1.00 25.58 449 ARG B N 1
ATOM 2586 C CA . ARG B 2 154 ? 5.906 55.285 44.667 1.00 27.47 449 ARG B CA 1
ATOM 2587 C C . ARG B 2 154 ? 5.659 56.100 45.946 1.00 24.41 449 ARG B C 1
ATOM 2588 O O . ARG B 2 154 ? 4.968 55.621 46.854 1.00 22.04 449 ARG B O 1
ATOM 2596 N N . ASP B 2 155 ? 6.255 57.296 46.033 1.00 21.09 450 ASP B N 1
ATOM 2597 C CA . ASP B 2 155 ? 5.986 58.209 47.137 1.00 20.75 450 ASP B CA 1
ATOM 2598 C C . ASP B 2 155 ? 4.490 58.456 47.298 1.00 20.29 450 ASP B C 1
ATOM 2599 O O . ASP B 2 155 ? 3.948 58.446 48.406 1.00 22.89 450 ASP B O 1
ATOM 2604 N N . LEU B 2 156 ? 3.822 58.721 46.201 1.00 16.95 451 LEU B N 1
ATOM 2605 C CA . LEU B 2 156 ? 2.441 59.129 46.308 1.00 20.16 451 LEU B CA 1
ATOM 2606 C C . LEU B 2 156 ? 1.553 57.941 46.742 1.00 19.35 451 LEU B C 1
ATOM 2607 O O . LEU B 2 156 ? 0.567 58.126 47.435 1.00 19.30 451 LEU B O 1
ATOM 2612 N N . LEU B 2 157 ? 1.955 56.733 46.368 1.00 20.26 452 LEU B N 1
ATOM 2613 C CA . LEU B 2 157 ? 1.132 55.551 46.640 1.00 22.71 452 LEU B CA 1
ATOM 2614 C C . LEU B 2 157 ? 1.159 55.162 48.102 1.00 23.75 452 LEU B C 1
ATOM 2615 O O . LEU B 2 157 ? 0.358 54.340 48.533 1.00 24.11 452 LEU B O 1
ATOM 2620 N N . LYS B 2 158 ? 2.076 55.761 48.858 1.00 20.09 453 LYS B N 1
ATOM 2621 C CA . LYS B 2 158 ? 2.058 55.659 50.323 1.00 21.62 453 LYS B CA 1
ATOM 2622 C C . LYS B 2 158 ? 0.941 56.498 50.947 1.00 19.83 453 LYS B C 1
ATOM 2623 O O . LYS B 2 158 ? 0.618 56.332 52.123 1.00 19.07 453 LYS B O 1
ATOM 2629 N N . LEU B 2 159 ? 0.348 57.371 50.137 1.00 19.52 454 LEU B N 1
ATOM 2630 C CA . LEU B 2 159 ? -0.680 58.319 50.580 1.00 21.81 454 LEU B CA 1
ATOM 2631 C C . LEU B 2 159 ? -2.030 58.134 49.916 1.00 20.47 454 LEU B C 1
ATOM 2632 O O . LEU B 2 159 ? -3.055 58.222 50.579 1.00 21.62 454 LEU B O 1
ATOM 2637 N N . LEU B 2 160 ? -2.062 57.889 48.612 1.00 18.85 455 LEU B N 1
ATOM 2638 C CA . LEU B 2 160 ? -3.363 57.845 47.968 1.00 22.34 455 LEU B CA 1
ATOM 2639 C C . LEU B 2 160 ? -3.319 57.037 46.682 1.00 23.06 455 LEU B C 1
ATOM 2640 O O . LEU B 2 160 ? -2.261 56.847 46.115 1.00 22.00 455 LEU B O 1
ATOM 2645 N N . LEU B 2 161 ? -4.479 56.554 46.246 1.00 25.00 456 LEU B N 1
ATOM 2646 C CA . LEU B 2 161 ? -4.574 55.790 45.018 1.00 31.69 456 LEU B CA 1
ATOM 2647 C C . LEU B 2 161 ? -4.304 56.726 43.847 1.00 38.00 456 LEU B C 1
ATOM 2648 O O . LEU B 2 161 ? -4.523 57.930 43.958 1.00 40.06 456 LEU B O 1
ATOM 2653 N N . LEU B 2 162 ? -3.827 56.183 42.733 1.00 41.29 457 LEU B N 1
ATOM 2654 C CA . LEU B 2 162 ? -3.707 56.964 41.502 1.00 47.92 457 LEU B CA 1
ATOM 2655 C C . LEU B 2 162 ? -4.520 56.356 40.335 1.00 59.29 457 LEU B C 1
ATOM 2656 O O . LEU B 2 162 ? -4.205 55.270 39.838 1.00 61.46 457 LEU B O 1
ATOM 2661 N N . GLU B 2 163 ? -5.568 57.064 39.915 1.00 68.58 458 GLU B N 1
ATOM 2662 C CA . GLU B 2 163 ? -6.386 56.680 38.753 1.00 78.51 458 GLU B CA 1
ATOM 2663 C C . GLU B 2 163 ? -6.894 55.234 38.800 1.00 81.84 458 GLU B C 1
ATOM 2664 O O . GLU B 2 163 ? -7.036 54.637 39.871 1.00 80.37 458 GLU B O 1
#

Secondary structure (DSSP, 8-state):
-HHHHHHHHHHHHHHHTSBGGGG--S----EETTSBHHHHHH--TT--SEEEEE-TTS-EEEEEEGGGGGGGT--TTHHHHHHHHTTTS-HHHHHHHHHHHTT-BGGG----S--B-TTSBHHHHHH--TT--SEEEEEETTEEEEEEEHHHHTTTS---/-HHHHHHHHHHHHHHHHSBGGGT--S----EETTSBHHHHHH--TT----EEE-TTS-EEEE--GGGGGGGT--GGGGT-HHHHTTTS-HHHHHHHHHHHTT-BGGG----S--B-TTSBHHHHHH---S--SEEEEEETTEEEEEEEHHHHHTT----